Protein AF-A0A3D5FIS7-F1 (afdb_monomer)

pLDDT: mean 81.83, std 18.17, range [28.75, 98.62]

Foldseek 3Di:
DDDQDFDDWAWQDPCLVVLQVVVQVQLCVLCPPQFPDKDFFDQNLAGGFTGDFATEIEGEGQDPVCVVVSQVSQVVQAKHWDQPVPPPQKTWIDGDAQCPSPRVPSDGHTHYTYIYGYPPRLVVQLRQQLRVLCNVDVPLSVVLSVLLVVLSVVCRRPPPLSVLQSVVSSLVSLLVQLVVVVVDPPDDPSNHDVVSNVVSLQDDPQSQCPRPVNVVVVVVCVVVCVVPADQPQFEEEEEQCFLVNPLLVCLVSHYQYEYEDQHVNSLVNNQVSQVVCVVRGRNYRDYDHLLGDPAAFQQGQEYDPPRVVSVVPDPVSNVSSVVSRNRNHHDNHYD

Solvent-accessible surface area (backbone atoms only — not comparable to full-atom values): 18036 Å² total; per-residue (Å²): 135,82,82,79,69,66,56,61,73,39,76,52,61,82,60,47,59,58,56,44,53,56,49,47,52,54,50,46,70,56,41,48,86,58,40,78,44,72,43,75,22,56,53,49,56,30,89,82,32,49,24,50,88,41,43,34,36,40,35,26,24,87,41,71,87,47,48,67,61,51,47,52,35,42,37,77,25,47,36,42,77,68,51,39,82,90,39,81,54,37,35,31,43,49,51,85,54,50,45,40,68,54,76,89,79,75,59,77,46,76,56,63,49,42,31,41,20,25,72,83,19,63,52,47,50,47,41,51,31,44,39,51,54,35,67,74,30,65,67,60,35,50,51,50,38,49,53,53,48,58,39,30,72,73,30,36,74,35,69,62,45,35,52,51,50,51,40,60,57,54,52,53,54,41,42,52,50,41,55,54,58,73,70,46,94,82,65,66,83,91,57,72,55,72,64,51,45,63,48,53,75,61,69,78,61,46,64,61,54,72,21,64,71,26,37,56,52,45,54,48,48,52,55,51,48,68,70,66,52,74,72,66,71,34,38,32,35,26,33,44,25,39,35,30,62,57,40,51,57,45,10,63,70,47,30,46,21,36,33,26,21,78,48,64,72,27,46,53,50,22,50,54,58,28,66,75,33,78,92,34,46,52,70,40,78,43,84,33,43,66,64,59,58,95,63,53,75,44,67,23,46,29,37,46,57,67,42,48,66,75,66,40,84,49,70,67,54,40,54,42,24,52,51,37,50,59,43,27,30,29,95,89,40,46,115

Radius of gyration: 23.39 Å; Cα contacts (8 Å, |Δi|>4): 568; chains: 1; bounding box: 55×53×68 Å

Secondary structure (DSSP, 8-state):
-PPP-----BPPPTHHHHHHHHHHHHHHHHHGGG-SEEEEETGGGSTT--B-S-EEEEEEESSGGGHHHHHHHHHHTTEEE---TT-TT-EEEEESSTTPSP-SS---PPPEEEEEEETT-HHHHHHHHHHHHHHH-HHHHHHHHHHHHHHHHHSTT-HHHHHHHHHHHHHHHHHHHHHHHHH-TT--TTS--HHHHHHHTT---SGGGTSHHHHHHHHHHHHHHHHHSPSSS-EEEEET-TTTTTHHHHHHTT-EEEEEES-HHHHHHHHHHHHT-TTS--SEEEE-BTTB-SS-TT-EEEEE-HHHHHH--SHHHHHHHHHHHHHHEEEEEE-

Nearest PDB structures (foldseek):
  2nrk-assembly1_A-2  TM=8.742E-01  e=2.668E-14  Enterococcus faecalis V583
  8zc8-assembly1_A  TM=8.346E-01  e=2.291E-05  Streptomyces caespitosus
  3vc2-assembly2_B  TM=6.997E-01  e=3.691E-05  Streptomyces coelicolor A3(2)
  3vc1-assembly2_B  TM=7.176E-01  e=1.960E-04  Streptomyces coelicolor A3(2)
  3vc2-assembly12_L  TM=6.649E-01  e=1.739E-04  Streptomyces coelicolor A3(2)

Structure (mmCIF, N/CA/C/O backbone):
data_AF-A0A3D5FIS7-F1
#
_entry.id   AF-A0A3D5FIS7-F1
#
loop_
_atom_site.group_PDB
_atom_site.id
_atom_site.type_symbol
_atom_site.label_atom_id
_atom_site.label_alt_id
_atom_site.label_comp_id
_atom_site.label_asym_id
_atom_site.label_entity_id
_atom_site.label_seq_id
_atom_site.pdbx_PDB_ins_code
_atom_site.Cartn_x
_atom_site.Cartn_y
_atom_site.Cartn_z
_atom_site.occupancy
_atom_site.B_iso_or_equiv
_atom_site.auth_seq_id
_atom_site.auth_comp_id
_atom_site.auth_asym_id
_atom_site.auth_atom_id
_atom_site.pdbx_PDB_model_num
ATOM 1 N N . MET A 1 1 ? 5.719 27.541 -12.792 1.00 28.75 1 MET A N 1
ATOM 2 C CA . MET A 1 1 ? 4.478 26.841 -12.395 1.00 28.75 1 MET A CA 1
ATOM 3 C C . MET A 1 1 ? 4.466 25.518 -13.139 1.00 28.75 1 MET A C 1
ATOM 5 O O . MET A 1 1 ? 4.565 25.560 -14.358 1.00 28.75 1 MET A O 1
ATOM 9 N N . SER A 1 2 ? 4.449 24.374 -12.451 1.00 31.16 2 SER A N 1
ATOM 10 C CA . SER A 1 2 ? 4.359 23.074 -13.137 1.00 31.16 2 SER A CA 1
ATOM 11 C C . SER A 1 2 ? 2.910 22.819 -13.554 1.00 31.16 2 SER A C 1
ATOM 13 O O . SER A 1 2 ? 1.996 23.133 -12.791 1.00 31.16 2 SER A O 1
ATOM 15 N N . ALA A 1 3 ? 2.688 22.289 -14.757 1.00 32.72 3 ALA A N 1
ATOM 16 C CA . ALA A 1 3 ? 1.344 21.974 -15.226 1.00 32.72 3 ALA A CA 1
ATOM 17 C C . ALA A 1 3 ? 0.774 20.803 -14.411 1.00 32.72 3 ALA A C 1
ATOM 19 O O . ALA A 1 3 ? 1.328 19.701 -14.430 1.00 32.72 3 ALA A O 1
ATOM 20 N N . LYS A 1 4 ? -0.331 21.048 -13.699 1.00 40.34 4 LYS A N 1
ATOM 21 C CA . LYS A 1 4 ? -1.066 20.020 -12.953 1.00 40.34 4 LYS A CA 1
ATOM 22 C C . LYS A 1 4 ? -1.474 18.894 -13.908 1.00 40.34 4 LYS A C 1
ATOM 24 O O . LYS A 1 4 ? -2.116 19.143 -14.929 1.00 40.34 4 LYS A O 1
ATOM 29 N N . ARG A 1 5 ? -1.060 17.661 -13.606 1.00 54.91 5 ARG A N 1
ATOM 30 C CA . ARG A 1 5 ? -1.395 16.469 -14.398 1.00 54.91 5 ARG A CA 1
ATOM 31 C C . ARG A 1 5 ? -2.605 15.787 -13.779 1.00 54.91 5 ARG A C 1
ATOM 33 O O . ARG A 1 5 ? -2.470 15.140 -12.746 1.00 54.91 5 ARG A O 1
ATOM 40 N N . ARG A 1 6 ? -3.749 15.915 -14.453 1.00 64.38 6 ARG A N 1
ATOM 41 C CA . ARG A 1 6 ? -5.004 15.257 -14.084 1.00 64.38 6 ARG A CA 1
ATOM 42 C C . ARG A 1 6 ? -4.808 13.749 -13.921 1.00 64.38 6 ARG A C 1
ATOM 44 O O . ARG A 1 6 ? -4.193 13.117 -14.785 1.00 64.38 6 ARG A O 1
ATOM 51 N N . ILE A 1 7 ? -5.352 13.173 -12.854 1.00 68.12 7 ILE A N 1
ATOM 52 C CA . ILE A 1 7 ? -5.395 11.716 -12.689 1.00 68.12 7 ILE A CA 1
ATOM 53 C C . ILE A 1 7 ? -6.422 11.154 -13.678 1.00 68.12 7 ILE A C 1
ATOM 55 O O . ILE A 1 7 ? -7.578 11.563 -13.683 1.00 68.12 7 ILE A O 1
ATOM 59 N N . VAL A 1 8 ? -5.985 10.245 -14.552 1.00 76.12 8 VAL A N 1
ATOM 60 C CA . VAL A 1 8 ? -6.841 9.589 -15.551 1.00 76.12 8 VAL A CA 1
ATOM 61 C C . VAL A 1 8 ? -6.696 8.082 -15.396 1.00 76.12 8 VAL A C 1
ATOM 63 O O . VAL A 1 8 ? -5.595 7.542 -15.529 1.00 76.12 8 VAL A O 1
ATOM 66 N N . ILE A 1 9 ? -7.817 7.421 -15.116 1.00 84.00 9 ILE A N 1
ATOM 67 C CA . ILE A 1 9 ? -7.956 5.967 -15.147 1.00 84.00 9 ILE A CA 1
ATOM 68 C C . ILE A 1 9 ? -8.513 5.606 -16.522 1.00 84.00 9 ILE A C 1
ATOM 70 O O . ILE A 1 9 ? -9.620 6.012 -16.866 1.00 84.00 9 ILE A O 1
ATOM 74 N N . ALA A 1 10 ? -7.724 4.889 -17.315 1.00 88.19 10 ALA A N 1
ATOM 75 C CA . ALA A 1 10 ? -8.150 4.322 -18.583 1.00 88.19 10 ALA A CA 1
ATOM 76 C C . ALA A 1 10 ? -8.848 2.973 -18.358 1.00 88.19 10 ALA A C 1
ATOM 78 O O . ALA A 1 10 ? -8.639 2.304 -17.338 1.00 88.19 10 ALA A O 1
ATOM 79 N N . ASP A 1 11 ? -9.653 2.569 -19.337 1.00 92.94 11 ASP A N 1
ATOM 80 C CA . ASP A 1 11 ? -10.175 1.207 -19.416 1.00 92.94 11 ASP A CA 1
ATOM 81 C C . ASP A 1 11 ? -9.031 0.180 -19.564 1.00 92.94 11 ASP A C 1
ATOM 83 O O . ASP A 1 11 ? -7.912 0.551 -19.932 1.00 92.94 11 ASP A O 1
ATOM 87 N N . PRO A 1 12 ? -9.269 -1.106 -19.242 1.00 91.56 12 PRO A N 1
ATOM 88 C CA . PRO A 1 12 ? -8.230 -2.128 -19.292 1.00 91.56 12 PRO A CA 1
ATOM 89 C C . PRO A 1 12 ? -7.747 -2.355 -20.727 1.00 91.56 12 PRO A C 1
ATOM 91 O O . PRO A 1 12 ? -8.550 -2.687 -21.600 1.00 91.56 12 PRO A O 1
ATOM 94 N N . ASP A 1 13 ? -6.440 -2.240 -20.960 1.00 93.75 13 ASP A N 1
ATOM 95 C CA . ASP A 1 13 ? -5.833 -2.512 -22.264 1.00 93.75 13 ASP A CA 1
ATOM 96 C C . ASP A 1 13 ? -5.143 -3.892 -22.253 1.00 93.75 13 ASP A C 1
ATOM 98 O O . ASP A 1 13 ? -4.186 -4.092 -21.495 1.00 93.75 13 ASP A O 1
ATOM 102 N N . PRO A 1 14 ? -5.583 -4.868 -23.074 1.00 92.25 14 PRO A N 1
ATOM 103 C CA . PRO A 1 14 ? -4.917 -6.167 -23.165 1.00 92.25 14 PRO A CA 1
ATOM 104 C C . PRO A 1 14 ? -3.477 -6.072 -23.698 1.00 92.25 14 PRO A C 1
ATOM 106 O O . PRO A 1 14 ? -2.699 -7.003 -23.488 1.00 92.25 14 PRO A O 1
ATOM 109 N N . ALA A 1 15 ? -3.086 -4.967 -24.346 1.00 95.31 15 ALA A N 1
ATOM 110 C CA . ALA A 1 15 ? -1.725 -4.769 -24.832 1.00 95.31 15 ALA A CA 1
ATOM 111 C C . ALA A 1 15 ? -0.691 -4.582 -23.706 1.00 95.31 15 ALA A C 1
ATOM 113 O O . ALA A 1 15 ? 0.490 -4.820 -23.952 1.00 95.31 15 ALA A O 1
ATOM 114 N N . TRP A 1 16 ? -1.089 -4.209 -22.479 1.00 96.81 16 TRP A N 1
ATOM 115 C CA . TRP A 1 16 ? -0.142 -3.974 -21.374 1.00 96.81 16 TRP A CA 1
ATOM 116 C C . TRP A 1 16 ? 0.728 -5.191 -21.044 1.00 96.81 16 TRP A C 1
ATOM 118 O O . TRP A 1 16 ? 1.901 -5.019 -20.723 1.00 96.81 16 TRP A O 1
ATOM 128 N N . ALA A 1 17 ? 0.183 -6.407 -21.149 1.00 96.00 17 ALA A N 1
ATOM 129 C CA . ALA A 1 17 ? 0.943 -7.634 -20.910 1.00 96.00 17 ALA A CA 1
ATOM 130 C C . ALA A 1 17 ? 2.050 -7.826 -21.962 1.00 96.00 17 ALA A C 1
ATOM 132 O O . ALA A 1 17 ? 3.203 -8.057 -21.614 1.00 96.00 17 ALA A O 1
ATOM 133 N N . HIS A 1 18 ? 1.722 -7.639 -23.243 1.00 96.94 18 HIS A N 1
ATOM 134 C CA . HIS A 1 18 ? 2.690 -7.762 -24.333 1.00 96.94 18 HIS A CA 1
ATOM 135 C C . HIS A 1 18 ? 3.745 -6.641 -24.306 1.00 96.94 18 HIS A C 1
ATOM 137 O O . HIS A 1 18 ? 4.937 -6.898 -24.445 1.00 96.94 18 HIS A O 1
ATOM 143 N N . GLN A 1 19 ? 3.323 -5.402 -24.038 1.00 96.69 19 GLN A N 1
ATOM 144 C CA . GLN A 1 19 ? 4.228 -4.262 -23.862 1.00 96.69 19 GLN A CA 1
ATOM 145 C C . GLN A 1 19 ? 5.206 -4.472 -22.696 1.00 96.69 19 GLN A C 1
ATOM 147 O O . GLN A 1 19 ? 6.367 -4.068 -22.782 1.00 96.69 19 GLN A O 1
ATOM 152 N N . PHE A 1 20 ? 4.751 -5.110 -21.611 1.00 97.88 20 PHE A N 1
ATOM 153 C CA . PHE A 1 20 ? 5.628 -5.537 -20.528 1.00 97.88 20 PHE A CA 1
ATOM 154 C C . PHE A 1 20 ? 6.627 -6.606 -20.995 1.00 97.88 20 PHE A C 1
ATOM 156 O O . PHE A 1 20 ? 7.808 -6.467 -20.701 1.00 97.88 20 PHE A O 1
ATOM 163 N N . GLU A 1 21 ? 6.199 -7.637 -21.732 1.00 97.88 21 GLU A N 1
ATOM 164 C CA . GLU A 1 21 ? 7.091 -8.701 -22.227 1.00 97.88 21 GLU A CA 1
ATOM 165 C C . GLU A 1 21 ? 8.229 -8.154 -23.104 1.00 97.88 21 GLU A C 1
ATOM 167 O O . GLU A 1 21 ? 9.389 -8.531 -22.918 1.00 97.88 21 GLU A O 1
ATOM 172 N N . GLU A 1 22 ? 7.928 -7.232 -24.026 1.00 96.75 22 GLU A N 1
ATOM 173 C CA . GLU A 1 22 ? 8.944 -6.586 -24.868 1.00 96.75 22 GLU A CA 1
ATOM 174 C C . GLU A 1 22 ? 9.948 -5.772 -24.030 1.00 96.75 22 GLU A C 1
ATOM 176 O O . GLU A 1 22 ? 11.165 -5.875 -24.223 1.00 96.75 22 GLU A O 1
ATOM 181 N N . LEU A 1 23 ? 9.444 -4.995 -23.064 1.00 96.81 23 LEU A N 1
ATOM 182 C CA . LEU A 1 23 ? 10.247 -4.134 -22.193 1.00 96.81 23 LEU A CA 1
ATOM 183 C C . LEU A 1 23 ? 11.103 -4.953 -21.214 1.00 96.81 23 LEU A C 1
ATOM 185 O O . LEU A 1 23 ? 12.295 -4.684 -21.053 1.00 96.81 23 LEU A O 1
ATOM 189 N N . ALA A 1 24 ? 10.543 -6.013 -20.632 1.00 97.62 24 ALA A N 1
ATOM 190 C CA . ALA A 1 24 ? 11.266 -6.984 -19.821 1.00 97.62 24 ALA A CA 1
ATOM 191 C C . ALA A 1 24 ? 12.353 -7.705 -20.636 1.00 97.62 24 ALA A C 1
ATOM 193 O O . ALA A 1 24 ? 13.446 -7.937 -20.123 1.00 97.62 24 ALA A O 1
ATOM 194 N N . GLY A 1 25 ? 12.111 -7.996 -21.919 1.00 97.00 25 GLY A N 1
ATOM 195 C CA . GLY A 1 25 ? 13.121 -8.530 -22.837 1.00 97.00 25 GLY A CA 1
ATOM 196 C C . GLY A 1 25 ? 14.302 -7.575 -23.063 1.00 97.00 25 GLY A C 1
ATOM 197 O O . GLY A 1 25 ? 15.460 -8.007 -23.042 1.00 97.00 25 GLY A O 1
ATOM 198 N N . ALA A 1 26 ? 14.035 -6.276 -23.224 1.00 96.31 26 ALA A N 1
ATOM 199 C CA . ALA A 1 26 ? 15.073 -5.249 -23.346 1.00 96.31 26 ALA A CA 1
ATOM 200 C C . ALA A 1 26 ? 15.881 -5.087 -22.044 1.00 96.31 26 ALA A C 1
ATOM 202 O O . ALA A 1 26 ? 17.111 -5.136 -22.073 1.00 96.31 26 ALA A O 1
ATOM 203 N N . LEU A 1 27 ? 15.199 -4.987 -20.899 1.00 97.44 27 LEU A N 1
ATOM 204 C CA . LEU A 1 27 ? 15.820 -4.922 -19.572 1.00 97.44 27 LEU A CA 1
ATOM 205 C C . LEU A 1 27 ? 16.677 -6.167 -19.282 1.00 97.44 27 LEU A C 1
ATOM 207 O O . LEU A 1 27 ? 17.834 -6.036 -18.887 1.00 97.44 27 LEU A O 1
ATOM 211 N N . LYS A 1 28 ? 16.168 -7.375 -19.562 1.00 97.06 28 LYS A N 1
ATOM 212 C CA . LYS A 1 28 ? 16.908 -8.637 -19.381 1.00 97.06 28 LYS A CA 1
ATOM 213 C C . LYS A 1 28 ? 18.165 -8.704 -20.245 1.00 97.06 28 LYS A C 1
ATOM 215 O O . LYS A 1 28 ? 19.181 -9.236 -19.805 1.00 97.06 28 LYS A O 1
ATOM 220 N N . SER A 1 29 ? 18.109 -8.149 -21.455 1.00 95.75 29 SER A N 1
ATOM 221 C CA . SER A 1 29 ? 19.260 -8.085 -22.364 1.00 95.75 29 SER A CA 1
ATOM 222 C C . SER A 1 29 ? 20.363 -7.151 -21.851 1.00 95.75 29 SER A C 1
ATOM 224 O O . SER A 1 29 ? 21.535 -7.425 -22.087 1.00 95.75 29 SER A O 1
ATOM 226 N N . ALA A 1 30 ? 20.002 -6.078 -21.138 1.00 95.94 30 ALA A N 1
ATOM 227 C CA . ALA A 1 30 ? 20.950 -5.147 -20.521 1.00 95.94 30 ALA A CA 1
ATOM 228 C C . ALA A 1 30 ? 21.524 -5.662 -19.187 1.00 95.94 30 ALA A C 1
ATOM 230 O O . ALA A 1 30 ? 22.702 -5.472 -18.903 1.00 95.94 30 ALA A O 1
ATOM 231 N N . LEU A 1 31 ? 20.691 -6.316 -18.371 1.00 97.75 31 LEU A N 1
ATOM 232 C CA . LEU A 1 31 ? 21.033 -6.768 -17.015 1.00 97.75 31 LEU A CA 1
ATOM 233 C C . LEU A 1 31 ? 21.729 -8.136 -16.983 1.00 97.75 31 LEU A C 1
ATOM 235 O O . LEU A 1 31 ? 22.533 -8.406 -16.090 1.00 97.75 31 LEU A O 1
ATOM 239 N N . GLY A 1 32 ? 21.420 -9.019 -17.937 1.00 96.62 32 GLY A N 1
ATOM 240 C CA . GLY A 1 32 ? 21.955 -10.378 -17.974 1.00 96.62 32 GLY A CA 1
ATOM 241 C C . GLY A 1 32 ? 21.704 -11.129 -16.653 1.00 96.62 32 GLY A C 1
ATOM 242 O O . GLY A 1 32 ? 20.551 -11.225 -16.235 1.00 96.62 32 GLY A O 1
ATOM 243 N N . PRO A 1 33 ? 22.745 -11.665 -15.984 1.00 96.62 33 PRO A N 1
ATOM 244 C CA . PRO A 1 33 ? 22.599 -12.411 -14.732 1.00 96.62 33 PRO A CA 1
ATOM 245 C C . PRO A 1 33 ? 22.329 -11.535 -13.496 1.00 96.62 33 PRO A C 1
ATOM 247 O O . PRO A 1 33 ? 22.070 -12.088 -12.434 1.00 96.62 33 PRO A O 1
ATOM 250 N N . LEU A 1 34 ? 22.391 -10.199 -13.601 1.00 97.56 34 LEU A N 1
ATOM 251 C CA . LEU A 1 34 ? 22.085 -9.288 -12.485 1.00 97.56 34 LEU A CA 1
ATOM 252 C C . LEU A 1 34 ? 20.579 -9.206 -12.177 1.00 97.56 34 LEU A C 1
ATOM 254 O O . LEU A 1 34 ? 20.199 -8.736 -11.109 1.00 97.56 34 LEU A O 1
ATOM 258 N N . ALA A 1 35 ? 19.728 -9.645 -13.110 1.00 97.88 35 ALA A N 1
ATOM 259 C CA . ALA A 1 35 ? 18.289 -9.763 -12.913 1.00 97.88 35 ALA A CA 1
ATOM 260 C C . ALA A 1 35 ? 17.910 -11.237 -12.732 1.00 97.88 35 ALA A C 1
ATOM 262 O O . ALA A 1 35 ? 17.868 -11.996 -13.705 1.00 97.88 35 ALA A O 1
ATOM 263 N N . LEU A 1 36 ? 17.591 -11.630 -11.498 1.00 97.75 36 LEU A N 1
ATOM 264 C CA . LEU A 1 36 ? 17.014 -12.943 -11.198 1.00 97.75 36 LEU A CA 1
ATOM 265 C C . LEU A 1 36 ? 15.621 -13.076 -11.830 1.00 97.75 36 LEU A C 1
ATOM 267 O O . LEU A 1 36 ? 15.296 -14.093 -12.444 1.00 97.75 36 LEU A O 1
ATOM 271 N N . ALA A 1 37 ? 14.828 -12.008 -11.733 1.00 97.88 37 ALA A N 1
ATOM 272 C CA . ALA A 1 37 ? 13.526 -11.867 -12.366 1.00 97.88 37 ALA A CA 1
ATOM 273 C C . ALA A 1 37 ? 13.272 -10.408 -12.778 1.00 97.88 37 ALA A C 1
ATOM 275 O O . ALA A 1 37 ? 13.941 -9.481 -12.318 1.00 97.88 37 ALA A O 1
ATOM 276 N N . ILE A 1 38 ? 12.292 -10.218 -13.659 1.00 98.44 38 ILE A N 1
ATOM 277 C CA . ILE A 1 38 ? 11.698 -8.917 -13.974 1.00 98.44 38 ILE A CA 1
ATOM 278 C C . ILE A 1 38 ? 10.193 -9.134 -13.895 1.00 98.44 38 ILE A C 1
ATOM 280 O O . ILE A 1 38 ? 9.655 -9.976 -14.612 1.00 98.44 38 ILE A O 1
ATOM 284 N N . GLU A 1 39 ? 9.532 -8.412 -13.001 1.00 98.38 39 GLU A N 1
ATOM 285 C CA . GLU A 1 39 ? 8.156 -8.672 -12.593 1.00 98.38 39 GLU A CA 1
ATOM 286 C C . GLU A 1 39 ? 7.235 -7.535 -13.039 1.00 98.38 39 GLU A C 1
ATOM 288 O O . GLU A 1 39 ? 7.488 -6.359 -12.768 1.00 98.38 39 GLU A O 1
ATOM 293 N N . HIS A 1 40 ? 6.126 -7.884 -13.700 1.00 98.31 40 HIS A N 1
ATOM 294 C CA . HIS A 1 40 ? 5.055 -6.925 -13.977 1.00 98.31 40 HIS A CA 1
ATOM 295 C C . HIS A 1 40 ? 4.229 -6.756 -12.712 1.00 98.31 40 HIS A C 1
ATOM 297 O O . HIS A 1 40 ? 3.573 -7.707 -12.275 1.00 98.31 40 HIS A O 1
ATOM 303 N N . VAL A 1 41 ? 4.245 -5.564 -12.132 1.00 96.94 41 VAL A N 1
ATOM 304 C CA . VAL A 1 41 ? 3.542 -5.249 -10.887 1.00 96.94 41 VAL A CA 1
ATOM 305 C C . VAL A 1 41 ? 2.534 -4.115 -11.109 1.00 96.94 41 VAL A C 1
ATOM 307 O O . VAL A 1 41 ? 2.189 -3.769 -12.242 1.00 96.94 41 VAL A O 1
ATOM 310 N N . GLY A 1 42 ? 1.956 -3.585 -10.029 1.00 92.06 42 GLY A N 1
ATOM 311 C CA . GLY A 1 42 ? 0.961 -2.515 -10.115 1.00 92.06 42 GLY A CA 1
ATOM 312 C C . GLY A 1 42 ? -0.342 -2.922 -10.816 1.00 92.06 42 GLY A C 1
ATOM 313 O O . GLY A 1 42 ? -0.646 -4.100 -11.001 1.00 92.06 42 GLY A O 1
ATOM 314 N N . SER A 1 43 ? -1.169 -1.935 -11.181 1.00 93.38 43 SER A N 1
ATOM 315 C CA . SER A 1 43 ? -2.526 -2.214 -11.699 1.00 93.38 43 SER A CA 1
ATOM 316 C C . SER A 1 43 ? -2.547 -2.776 -13.120 1.00 93.38 43 SER A C 1
ATOM 318 O O . SER A 1 43 ? -3.434 -3.562 -13.433 1.00 93.38 43 SER A O 1
ATOM 320 N N . THR A 1 44 ? -1.598 -2.391 -13.976 1.00 96.62 44 THR A N 1
ATOM 321 C CA . THR A 1 44 ? -1.557 -2.839 -15.380 1.00 96.62 44 THR A CA 1
ATOM 322 C C . THR A 1 44 ? -1.178 -4.316 -15.520 1.00 96.62 44 THR A C 1
ATOM 324 O O . THR A 1 44 ? -1.428 -4.911 -16.563 1.00 96.62 44 THR A O 1
ATOM 327 N N . SER A 1 45 ? -0.645 -4.929 -14.456 1.00 96.88 45 SER A N 1
ATOM 328 C CA . SER A 1 45 ? -0.364 -6.367 -14.379 1.00 96.88 45 SER A CA 1
ATOM 329 C C . SER A 1 45 ? -1.595 -7.243 -14.101 1.00 96.88 45 SER A C 1
ATOM 331 O O . SER A 1 45 ? -1.494 -8.472 -14.153 1.00 96.88 45 SER A O 1
ATOM 333 N N . VAL A 1 46 ? -2.760 -6.660 -13.797 1.00 96.94 46 VAL A N 1
ATOM 334 C CA . VAL A 1 46 ? -3.995 -7.402 -13.490 1.00 96.94 46 VAL A CA 1
ATOM 335 C C . VAL A 1 46 ? -4.933 -7.357 -14.706 1.00 96.94 46 VAL A C 1
ATOM 337 O O . VAL A 1 46 ? -5.434 -6.281 -15.041 1.00 96.94 46 VAL A O 1
ATOM 340 N N . PRO A 1 47 ? -5.205 -8.495 -15.378 1.00 94.31 47 PRO A N 1
ATOM 341 C CA . PRO A 1 47 ? -6.090 -8.526 -16.540 1.00 94.31 47 PRO A CA 1
ATOM 342 C C . PRO A 1 47 ? -7.482 -7.966 -16.225 1.00 94.31 47 PRO A C 1
ATOM 344 O O . PRO A 1 47 ? -8.083 -8.310 -15.211 1.00 94.31 47 PRO A O 1
ATOM 347 N N . GLY A 1 48 ? -8.002 -7.103 -17.100 1.00 92.81 48 GLY A N 1
ATOM 348 C CA . GLY A 1 48 ? -9.338 -6.516 -16.944 1.00 92.81 48 GLY A CA 1
ATOM 349 C C . GLY A 1 48 ? -9.463 -5.419 -15.875 1.00 92.81 48 GLY A C 1
ATOM 350 O O . GLY A 1 48 ? -10.571 -4.934 -15.655 1.00 92.81 48 GLY A O 1
ATOM 351 N N . LEU A 1 49 ? -8.371 -4.987 -15.232 1.00 93.44 49 LEU A N 1
ATOM 352 C CA . LEU A 1 49 ? -8.392 -3.934 -14.212 1.00 93.44 49 LEU A CA 1
ATOM 353 C C . LEU A 1 49 ? -8.158 -2.531 -14.824 1.00 93.44 49 LEU A C 1
ATOM 355 O O . LEU A 1 49 ? -7.066 -2.275 -15.329 1.00 93.44 49 LEU A O 1
ATOM 359 N N . PRO A 1 50 ? -9.108 -1.578 -14.723 1.00 91.69 50 PRO A N 1
ATOM 360 C CA . PRO A 1 50 ? -8.902 -0.195 -15.162 1.00 91.69 50 PRO A CA 1
ATOM 361 C C . PRO A 1 50 ? -7.736 0.462 -14.416 1.00 91.69 50 PRO A C 1
ATOM 363 O O . PRO A 1 50 ? -7.604 0.321 -13.192 1.00 91.69 50 PRO A O 1
ATOM 366 N N . ALA A 1 51 ? -6.877 1.188 -15.126 1.00 89.69 51 ALA A N 1
ATOM 367 C CA . ALA A 1 51 ? -5.633 1.711 -14.571 1.00 89.69 51 ALA A CA 1
ATOM 368 C C . ALA A 1 51 ? -5.198 3.014 -15.245 1.00 89.69 51 ALA A C 1
ATOM 370 O O . ALA A 1 51 ? -5.589 3.329 -16.364 1.00 89.69 51 ALA A O 1
ATOM 371 N N . LYS A 1 52 ? -4.315 3.764 -14.581 1.00 86.69 52 LYS A N 1
ATOM 372 C CA . LYS A 1 52 ? -3.481 4.739 -15.287 1.00 86.69 52 LYS A CA 1
ATOM 373 C C . LYS A 1 52 ? -2.605 3.953 -16.284 1.00 86.69 52 LYS A C 1
ATOM 375 O O . LYS A 1 52 ? -2.018 2.963 -15.850 1.00 86.69 52 LYS A O 1
ATOM 380 N N . PRO A 1 53 ? -2.478 4.362 -17.561 1.00 91.19 53 PRO A N 1
ATOM 381 C CA . PRO A 1 53 ? -1.682 3.650 -18.566 1.00 91.19 53 PRO A CA 1
ATOM 382 C C . PRO A 1 53 ? -0.179 3.894 -18.346 1.00 91.19 53 PRO A C 1
ATOM 384 O O . PRO A 1 53 ? 0.474 4.638 -19.076 1.00 91.19 53 PRO A O 1
ATOM 387 N N . VAL A 1 54 ? 0.339 3.318 -17.262 1.00 92.31 54 VAL A N 1
ATOM 388 C CA . VAL A 1 54 ? 1.745 3.297 -16.861 1.00 92.31 54 VAL A CA 1
ATOM 389 C C . VAL A 1 54 ? 2.044 1.882 -16.369 1.00 92.31 54 VAL A C 1
ATOM 391 O O . VAL A 1 54 ? 1.300 1.357 -15.539 1.00 92.31 54 VAL A O 1
ATOM 394 N N . LEU A 1 55 ? 3.092 1.245 -16.892 1.00 96.06 55 LEU A N 1
ATOM 395 C CA . LEU A 1 55 ? 3.548 -0.049 -16.376 1.00 96.06 55 LEU A CA 1
ATOM 396 C C . LEU A 1 55 ? 4.353 0.161 -15.089 1.00 96.06 55 LEU A C 1
ATOM 398 O O . LEU A 1 55 ? 5.152 1.088 -15.019 1.00 96.06 55 LEU A O 1
ATOM 402 N N . ASP A 1 56 ? 4.168 -0.690 -14.087 1.00 97.12 56 ASP A N 1
ATOM 403 C CA . ASP A 1 56 ? 5.025 -0.725 -12.900 1.00 97.12 56 ASP A CA 1
ATOM 404 C C . ASP A 1 56 ? 5.883 -1.999 -12.987 1.00 97.12 56 ASP A C 1
ATOM 406 O O . ASP A 1 56 ? 5.347 -3.084 -13.241 1.00 97.12 56 ASP A O 1
ATOM 410 N N . ILE A 1 57 ? 7.207 -1.866 -12.862 1.00 98.50 57 ILE A N 1
ATOM 411 C CA . ILE A 1 57 ? 8.171 -2.946 -13.125 1.00 98.50 57 ILE A CA 1
ATOM 412 C C . ILE A 1 57 ? 9.183 -3.033 -11.987 1.00 98.50 57 ILE A C 1
ATOM 414 O O . ILE A 1 57 ? 9.890 -2.058 -11.727 1.00 98.50 57 ILE A O 1
ATOM 418 N N . ASP A 1 58 ? 9.308 -4.221 -11.398 1.00 98.50 58 ASP A N 1
ATOM 419 C CA . ASP A 1 58 ? 10.367 -4.538 -10.439 1.00 98.50 58 ASP A CA 1
ATOM 420 C C . ASP A 1 58 ? 11.430 -5.422 -11.109 1.00 98.50 58 ASP A C 1
ATOM 422 O O . ASP A 1 58 ? 11.131 -6.492 -11.641 1.00 98.50 58 ASP A O 1
ATOM 426 N N . VAL A 1 59 ? 12.688 -4.989 -11.069 1.00 98.62 59 VAL A N 1
ATOM 427 C CA . VAL A 1 59 ? 13.866 -5.821 -11.340 1.00 98.62 59 VAL A CA 1
ATOM 428 C C . VAL A 1 59 ? 14.287 -6.470 -10.028 1.00 98.62 59 VAL A C 1
ATOM 430 O O . VAL A 1 59 ? 14.559 -5.766 -9.057 1.00 98.62 59 VAL A O 1
ATOM 433 N N . VAL A 1 60 ? 14.376 -7.798 -10.007 1.00 98.44 60 VAL A N 1
ATOM 434 C CA . VAL A 1 60 ? 14.773 -8.555 -8.815 1.00 98.44 60 VAL A CA 1
ATOM 435 C C . VAL A 1 60 ? 16.272 -8.850 -8.858 1.00 98.44 60 VAL A C 1
ATOM 437 O O . VAL A 1 60 ? 16.722 -9.587 -9.739 1.00 98.44 60 VAL A O 1
ATOM 440 N N . SER A 1 61 ? 17.035 -8.291 -7.917 1.00 97.69 61 SER A N 1
ATOM 441 C CA . SER A 1 61 ? 18.451 -8.616 -7.685 1.00 97.69 61 SER A CA 1
ATOM 442 C C . SER A 1 61 ? 18.616 -9.685 -6.596 1.00 97.69 61 SER A C 1
ATOM 444 O O . SER A 1 61 ? 17.701 -9.943 -5.814 1.00 97.69 61 SER A O 1
ATOM 446 N N . ASP A 1 62 ? 19.792 -10.310 -6.527 1.00 96.25 62 ASP A N 1
ATOM 447 C CA . ASP A 1 62 ? 20.098 -11.334 -5.513 1.00 96.25 62 ASP A CA 1
ATOM 448 C C . ASP A 1 62 ? 20.228 -10.733 -4.104 1.00 96.25 62 ASP A C 1
ATOM 450 O O . ASP A 1 62 ? 19.776 -11.318 -3.123 1.00 96.25 62 ASP A O 1
ATOM 454 N N . SER A 1 63 ? 20.792 -9.529 -4.004 1.00 95.62 63 SER A N 1
ATOM 455 C CA . SER A 1 63 ? 20.909 -8.782 -2.751 1.00 95.62 63 SER A CA 1
ATOM 456 C C . SER A 1 63 ? 20.917 -7.266 -3.002 1.00 95.62 63 SER A C 1
ATOM 458 O O . SER A 1 63 ? 21.079 -6.834 -4.155 1.00 95.62 63 SER A O 1
ATOM 460 N N . PRO A 1 64 ? 20.782 -6.431 -1.950 1.00 93.19 64 PRO A N 1
ATOM 461 C CA . PRO A 1 64 ? 20.933 -4.978 -2.063 1.00 93.19 64 PRO A CA 1
ATOM 462 C C . PRO A 1 64 ? 22.336 -4.548 -2.522 1.00 93.19 64 PRO A C 1
ATOM 464 O O . PRO A 1 64 ? 22.474 -3.553 -3.232 1.00 93.19 64 PRO A O 1
ATOM 467 N N . ASP A 1 65 ? 23.376 -5.325 -2.194 1.00 96.62 65 ASP A N 1
ATOM 468 C CA . ASP A 1 65 ? 24.774 -5.027 -2.546 1.00 96.62 65 ASP A CA 1
ATOM 469 C C . ASP A 1 65 ? 25.031 -5.034 -4.064 1.00 96.62 65 ASP A C 1
ATOM 471 O O . ASP A 1 65 ? 26.020 -4.470 -4.534 1.00 96.62 65 ASP A O 1
ATOM 475 N N . GLN A 1 66 ? 24.141 -5.646 -4.856 1.00 96.75 66 GLN A N 1
ATOM 476 C CA . GLN A 1 66 ? 24.216 -5.630 -6.319 1.00 96.75 66 GLN A CA 1
ATOM 477 C C . GLN A 1 66 ? 23.733 -4.314 -6.947 1.00 96.75 66 GLN A C 1
ATOM 479 O O . GLN A 1 66 ? 23.982 -4.093 -8.136 1.00 96.75 66 GLN A O 1
ATOM 484 N N . LEU A 1 67 ? 23.084 -3.422 -6.184 1.00 97.56 67 LEU A N 1
ATOM 485 C CA . LEU A 1 67 ? 22.523 -2.166 -6.691 1.00 97.56 67 LEU A CA 1
ATOM 486 C C . LEU A 1 67 ? 23.507 -1.334 -7.540 1.00 97.56 67 LEU A C 1
ATOM 488 O O . LEU A 1 67 ? 23.081 -0.871 -8.597 1.00 97.56 67 LEU A O 1
ATOM 492 N N . PRO A 1 68 ? 24.801 -1.160 -7.185 1.00 98.25 68 PRO A N 1
ATOM 493 C CA . PRO A 1 68 ? 25.734 -0.398 -8.016 1.00 98.25 68 PRO A CA 1
ATOM 494 C C . PRO A 1 68 ? 25.945 -1.013 -9.408 1.00 98.25 68 PRO A C 1
ATOM 496 O O . PRO A 1 68 ? 25.959 -0.286 -10.398 1.00 98.25 68 PRO A O 1
ATOM 499 N N . ALA A 1 69 ? 26.045 -2.344 -9.500 1.00 98.31 69 ALA A N 1
ATOM 500 C CA . ALA A 1 69 ? 26.222 -3.053 -10.769 1.00 98.31 69 ALA A CA 1
ATOM 501 C C . ALA A 1 69 ? 24.937 -3.039 -11.614 1.00 98.31 69 ALA A C 1
ATOM 503 O O . ALA A 1 69 ? 24.986 -2.827 -12.826 1.00 98.31 69 ALA A O 1
ATOM 504 N N . VAL A 1 70 ? 23.774 -3.202 -10.972 1.00 98.38 70 VAL A N 1
ATOM 505 C CA . VAL A 1 70 ? 22.461 -3.052 -11.620 1.00 98.38 70 VAL A CA 1
ATOM 506 C C . VAL A 1 70 ? 22.285 -1.625 -12.150 1.00 98.38 70 VAL A C 1
ATOM 508 O O . VAL A 1 70 ? 21.857 -1.439 -13.288 1.00 98.38 70 VAL A O 1
ATOM 511 N N . ALA A 1 71 ? 22.663 -0.611 -11.368 1.00 98.25 71 ALA A N 1
ATOM 512 C CA . ALA A 1 71 ? 22.571 0.791 -11.759 1.00 98.25 71 ALA A CA 1
ATOM 513 C C . ALA A 1 71 ? 23.519 1.151 -12.913 1.00 98.25 71 ALA A C 1
ATOM 515 O O . ALA A 1 71 ? 23.117 1.899 -13.805 1.00 98.25 71 ALA A O 1
ATOM 516 N N . GLU A 1 72 ? 24.737 0.600 -12.942 1.00 98.31 72 GLU A N 1
ATOM 517 C CA . GLU A 1 72 ? 25.658 0.744 -14.076 1.00 98.31 72 GLU A CA 1
ATOM 518 C C . GLU A 1 72 ? 25.061 0.128 -15.353 1.00 98.31 72 GLU A C 1
ATOM 520 O O . GLU A 1 72 ? 24.970 0.806 -16.379 1.00 98.31 72 GLU A O 1
ATOM 525 N N . ALA A 1 73 ? 24.564 -1.112 -15.276 1.00 98.25 73 ALA A N 1
ATOM 526 C CA . ALA A 1 73 ? 23.939 -1.809 -16.400 1.00 98.25 73 ALA A CA 1
ATOM 527 C C . ALA A 1 73 ? 22.698 -1.066 -16.937 1.00 98.25 73 ALA A C 1
ATOM 529 O O . ALA A 1 73 ? 22.599 -0.818 -18.142 1.00 98.25 73 ALA A O 1
ATOM 530 N N . LEU A 1 74 ? 21.790 -0.628 -16.057 1.00 98.19 74 LEU A N 1
ATOM 531 C CA . LEU A 1 74 ? 20.633 0.207 -16.417 1.00 98.19 74 LEU A CA 1
ATOM 532 C C . LEU A 1 74 ? 21.053 1.575 -16.987 1.00 98.19 74 LEU A C 1
ATOM 534 O O . LEU A 1 74 ? 20.393 2.102 -17.889 1.00 98.19 74 LEU A O 1
ATOM 538 N N . GLY A 1 75 ? 22.179 2.119 -16.522 1.00 97.69 75 GLY A N 1
ATOM 539 C CA . GLY A 1 75 ? 22.806 3.323 -17.062 1.00 97.69 75 GLY A CA 1
ATOM 540 C C . GLY A 1 75 ? 23.188 3.192 -18.536 1.00 97.69 75 GLY A C 1
ATOM 541 O O . GLY A 1 75 ? 22.957 4.125 -19.307 1.00 97.69 75 GLY A O 1
ATOM 542 N N . THR A 1 76 ? 23.679 2.022 -18.968 1.00 96.81 76 THR A N 1
ATOM 543 C CA . THR A 1 76 ? 24.059 1.786 -20.378 1.00 96.81 76 THR A CA 1
ATOM 544 C C . THR A 1 76 ? 22.889 1.913 -21.360 1.00 96.81 76 THR A C 1
ATOM 546 O O . THR A 1 76 ? 23.096 2.300 -22.509 1.00 96.81 76 THR A O 1
ATOM 549 N N . VAL A 1 77 ? 21.657 1.652 -20.904 1.00 96.31 77 VAL A N 1
ATOM 550 C CA . VAL A 1 77 ? 20.426 1.794 -21.702 1.00 96.31 77 VAL A CA 1
ATOM 551 C C . VAL A 1 77 ? 19.653 3.090 -21.417 1.00 96.31 77 VAL A C 1
ATOM 553 O O . VAL A 1 77 ? 18.597 3.315 -22.009 1.00 96.31 77 VAL A O 1
ATOM 556 N N . GLY A 1 78 ? 20.195 3.988 -20.587 1.00 96.69 78 GLY A N 1
ATOM 557 C CA . GLY A 1 78 ? 19.699 5.358 -20.413 1.00 96.69 78 GLY A CA 1
ATOM 558 C C . GLY A 1 78 ? 18.829 5.617 -19.179 1.00 96.69 78 GLY A C 1
ATOM 559 O O . GLY A 1 78 ? 18.218 6.685 -19.098 1.00 96.69 78 GLY A O 1
ATOM 560 N N . TYR A 1 79 ? 18.766 4.690 -18.220 1.00 98.19 79 TYR A N 1
ATOM 561 C CA . TYR A 1 79 ? 18.169 4.972 -16.912 1.00 98.19 79 TYR A CA 1
ATOM 562 C C . TYR A 1 79 ? 19.154 5.675 -15.972 1.00 98.19 79 TYR A C 1
ATOM 564 O O . TYR A 1 79 ? 20.371 5.592 -16.120 1.00 98.19 79 TYR A O 1
ATOM 572 N N . ARG A 1 80 ? 18.616 6.338 -14.950 1.00 97.69 80 ARG A N 1
ATOM 573 C CA . ARG A 1 80 ? 19.362 6.880 -13.812 1.00 97.69 80 ARG A CA 1
ATOM 574 C C . ARG A 1 80 ? 18.690 6.470 -12.513 1.00 97.69 80 ARG A C 1
ATOM 576 O O . ARG A 1 80 ? 17.473 6.606 -12.389 1.00 97.69 80 ARG A O 1
ATOM 583 N N . HIS A 1 81 ? 19.491 6.023 -11.553 1.00 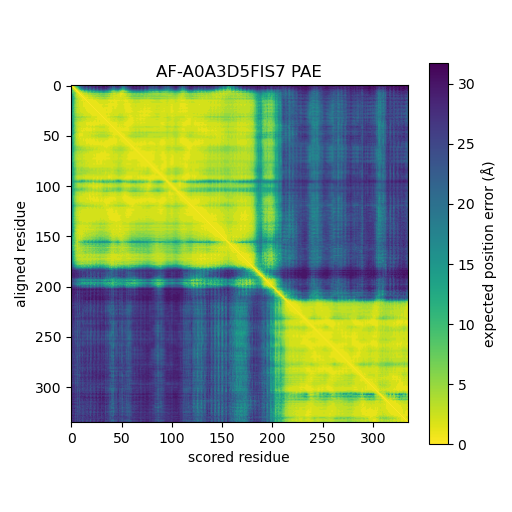97.69 81 HIS A N 1
ATOM 584 C CA . HIS A 1 81 ? 19.064 5.805 -10.173 1.00 97.69 81 HIS A CA 1
ATOM 585 C C . HIS A 1 81 ? 18.702 7.144 -9.514 1.00 97.69 81 HIS A C 1
ATOM 587 O O . HIS A 1 81 ? 19.394 8.143 -9.724 1.00 97.69 81 HIS A O 1
ATOM 593 N N . ILE A 1 82 ? 17.609 7.171 -8.750 1.00 94.81 82 ILE A N 1
ATOM 594 C CA . ILE A 1 82 ? 17.118 8.362 -8.032 1.00 94.81 82 ILE A CA 1
ATOM 595 C C . ILE A 1 82 ? 16.838 8.089 -6.542 1.00 94.81 82 ILE A C 1
ATOM 597 O O . ILE A 1 82 ? 16.125 8.860 -5.900 1.00 94.81 82 ILE A O 1
ATOM 601 N N . GLY A 1 83 ? 17.427 7.021 -5.993 1.00 91.12 83 GLY A N 1
ATOM 602 C CA . GLY A 1 83 ? 17.215 6.566 -4.616 1.00 91.12 83 GLY A CA 1
ATOM 603 C C . GLY A 1 83 ? 15.890 5.827 -4.411 1.00 91.12 83 GLY A C 1
ATOM 604 O O . GLY A 1 83 ? 15.132 5.588 -5.350 1.00 91.12 83 GLY A O 1
ATOM 605 N N . ASP A 1 84 ? 15.595 5.500 -3.157 1.00 85.81 84 ASP A N 1
ATOM 606 C CA . ASP A 1 84 ? 14.413 4.742 -2.721 1.00 85.81 84 ASP A CA 1
ATOM 607 C C . ASP A 1 84 ? 13.091 5.549 -2.743 1.00 85.81 84 ASP A C 1
ATOM 609 O O . ASP A 1 84 ? 11.987 5.002 -2.638 1.00 85.81 84 ASP A O 1
ATOM 613 N N . LEU A 1 85 ? 13.201 6.876 -2.887 1.00 78.06 85 LEU A N 1
ATOM 614 C CA . LEU A 1 85 ? 12.115 7.855 -2.761 1.00 78.06 85 LEU A CA 1
ATOM 615 C C . LEU A 1 85 ? 11.333 7.727 -1.436 1.00 78.06 85 LEU A C 1
ATOM 617 O O . LEU A 1 85 ? 10.128 7.981 -1.395 1.00 78.06 85 LEU A O 1
ATOM 621 N N . GLY A 1 86 ? 12.021 7.343 -0.355 1.00 71.94 86 GLY A N 1
ATOM 622 C CA . GLY A 1 86 ? 11.451 7.149 0.979 1.00 71.94 86 GLY A CA 1
ATOM 623 C C . GLY A 1 86 ? 10.772 5.794 1.204 1.00 71.94 86 GLY A C 1
ATOM 624 O O . GLY A 1 86 ? 10.030 5.654 2.176 1.00 71.94 86 GLY A O 1
ATOM 625 N N . ILE A 1 87 ? 10.983 4.805 0.326 1.00 77.88 87 ILE A N 1
ATOM 626 C CA . ILE A 1 87 ? 10.477 3.433 0.492 1.00 77.88 87 ILE A CA 1
ATOM 627 C C . ILE A 1 87 ? 11.657 2.457 0.472 1.00 77.88 87 ILE A C 1
ATOM 629 O O . ILE A 1 87 ? 12.074 1.963 -0.576 1.00 77.88 87 ILE A O 1
ATOM 633 N N . ALA A 1 88 ? 12.182 2.192 1.670 1.00 82.12 88 ALA A N 1
ATOM 634 C CA . ALA A 1 88 ? 13.337 1.332 1.895 1.00 82.12 88 ALA A CA 1
ATOM 635 C C . ALA A 1 88 ? 13.185 -0.045 1.220 1.00 82.12 88 ALA A C 1
ATOM 637 O O . ALA A 1 88 ? 12.138 -0.688 1.315 1.00 82.12 88 ALA A O 1
ATOM 638 N N . GLY A 1 89 ? 14.251 -0.502 0.557 1.00 85.75 89 GLY A N 1
ATOM 639 C CA . GLY A 1 89 ? 14.277 -1.784 -0.154 1.00 85.75 89 GLY A CA 1
ATOM 640 C C . GLY A 1 89 ? 13.658 -1.767 -1.559 1.00 85.75 89 GLY A C 1
ATOM 641 O O . GLY A 1 89 ? 13.537 -2.837 -2.159 1.00 85.75 89 GLY A O 1
ATOM 642 N N . ARG A 1 90 ? 13.279 -0.593 -2.091 1.00 93.25 90 ARG A N 1
ATOM 643 C CA . ARG A 1 90 ? 12.771 -0.418 -3.462 1.00 93.25 90 ARG A CA 1
ATOM 644 C C . ARG A 1 90 ? 13.384 0.812 -4.139 1.00 93.25 90 ARG A C 1
ATOM 646 O O . ARG A 1 90 ? 12.843 1.918 -4.091 1.00 93.25 90 ARG A O 1
ATOM 653 N N . GLU A 1 91 ? 14.488 0.588 -4.833 1.00 97.50 91 GLU A N 1
ATOM 654 C CA . GLU A 1 91 ? 15.308 1.621 -5.464 1.00 97.50 91 GLU A CA 1
ATOM 655 C C . GLU A 1 91 ? 14.712 2.073 -6.799 1.00 97.50 91 GLU A C 1
ATOM 657 O O . GLU A 1 91 ? 14.528 1.268 -7.708 1.00 97.50 91 GLU A O 1
ATOM 662 N N . ALA A 1 92 ? 14.396 3.359 -6.943 1.00 95.44 92 ALA A N 1
ATOM 663 C CA . ALA A 1 92 ? 13.708 3.886 -8.116 1.00 95.44 92 ALA A CA 1
ATOM 664 C C . ALA A 1 92 ? 14.671 4.354 -9.217 1.00 95.44 92 ALA A C 1
ATOM 666 O O . ALA A 1 92 ? 15.732 4.936 -8.965 1.00 95.44 92 ALA A O 1
ATOM 667 N N . PHE A 1 93 ? 14.251 4.148 -10.466 1.00 97.62 93 PHE A N 1
ATOM 668 C CA . PHE A 1 93 ? 14.979 4.536 -11.670 1.00 97.62 93 PHE A CA 1
ATOM 669 C C . PHE A 1 93 ? 14.104 5.387 -12.596 1.00 97.62 93 PHE A C 1
ATOM 671 O O . PHE A 1 93 ? 12.895 5.190 -12.710 1.00 97.62 93 PHE A O 1
ATOM 678 N N . THR A 1 94 ? 14.726 6.347 -13.284 1.00 93.44 94 THR A N 1
ATOM 679 C CA . THR A 1 94 ? 14.059 7.239 -14.245 1.00 93.44 94 THR A CA 1
ATOM 680 C C . THR A 1 94 ? 14.794 7.274 -15.581 1.00 93.44 94 THR A C 1
ATOM 682 O O . THR A 1 94 ? 16.018 7.163 -15.616 1.00 93.44 94 THR A O 1
ATOM 685 N N . GLY A 1 95 ? 14.055 7.431 -16.678 1.00 89.19 95 GLY A N 1
ATOM 686 C CA . GLY A 1 95 ? 14.581 7.503 -18.043 1.00 89.19 95 GLY A CA 1
ATOM 687 C C . GLY A 1 95 ? 14.070 8.739 -18.783 1.00 89.19 95 GLY A C 1
ATOM 688 O O . GLY A 1 95 ? 12.934 9.173 -18.578 1.00 89.19 95 GLY A O 1
ATOM 689 N N . ASP A 1 96 ? 14.892 9.306 -19.668 1.00 82.12 96 ASP A N 1
ATOM 690 C CA . ASP A 1 96 ? 14.532 10.502 -20.441 1.00 82.12 96 ASP A CA 1
ATOM 691 C C . ASP A 1 96 ? 13.628 10.171 -21.641 1.00 82.12 96 ASP A C 1
ATOM 693 O O . ASP A 1 96 ? 14.034 10.156 -22.804 1.00 82.12 96 ASP A O 1
ATOM 697 N N . GLY A 1 97 ? 12.348 9.957 -21.339 1.00 82.62 97 GLY A N 1
ATOM 698 C CA . GLY A 1 97 ? 11.277 9.824 -22.324 1.00 82.62 97 GLY A CA 1
ATOM 699 C C . GLY A 1 97 ? 11.119 8.422 -22.915 1.00 82.62 97 GLY A C 1
ATOM 700 O O . GLY A 1 97 ? 11.737 7.451 -22.491 1.00 82.62 97 GLY A O 1
ATOM 701 N N . VAL A 1 98 ? 10.254 8.321 -23.927 1.00 90.50 98 VAL A N 1
ATOM 702 C CA . VAL A 1 98 ? 9.723 7.052 -24.473 1.00 90.50 98 VAL A CA 1
ATOM 703 C C . VAL A 1 98 ? 10.738 6.173 -25.221 1.00 90.50 98 VAL A C 1
ATOM 705 O O . VAL A 1 98 ? 10.346 5.191 -25.832 1.00 90.50 98 VAL A O 1
ATOM 708 N N . LYS A 1 99 ? 12.031 6.514 -25.225 1.00 92.44 99 LYS A N 1
ATOM 709 C CA . LYS A 1 99 ? 13.099 5.731 -25.879 1.00 92.44 99 LYS A CA 1
ATOM 710 C C . LYS A 1 99 ? 14.032 5.022 -24.897 1.00 92.44 99 LYS A C 1
ATOM 712 O O . LYS A 1 99 ? 14.986 4.388 -25.331 1.00 92.44 99 LYS A O 1
ATOM 717 N N . VAL A 1 100 ? 13.777 5.139 -23.594 1.00 92.94 100 VAL A N 1
ATOM 718 C CA . VAL A 1 100 ? 14.483 4.382 -22.553 1.00 92.94 100 VAL A CA 1
ATOM 719 C C . VAL A 1 100 ? 13.645 3.140 -22.211 1.00 92.94 100 VAL A C 1
ATOM 721 O O . VAL A 1 100 ? 12.443 3.310 -22.002 1.00 92.94 100 VAL A O 1
ATOM 724 N N . PRO A 1 101 ? 14.219 1.920 -22.177 1.00 96.00 101 PRO A N 1
ATOM 725 C CA . PRO A 1 101 ? 15.619 1.581 -22.443 1.00 96.00 101 PRO A CA 1
ATOM 726 C C . PRO A 1 101 ? 15.994 1.721 -23.924 1.00 96.00 101 PRO A C 1
ATOM 728 O O . PRO A 1 101 ? 15.245 1.332 -24.819 1.00 96.00 101 PRO A O 1
ATOM 731 N N . THR A 1 102 ? 17.192 2.232 -24.193 1.00 93.00 102 THR A N 1
ATOM 732 C CA . THR A 1 102 ? 17.730 2.297 -25.556 1.00 93.00 102 THR A CA 1
ATOM 733 C C . THR A 1 102 ? 18.095 0.891 -26.026 1.00 93.00 102 THR A C 1
ATOM 735 O O . THR A 1 102 ? 18.999 0.269 -25.479 1.00 93.00 102 THR A O 1
ATOM 738 N N . ASP A 1 103 ? 17.421 0.404 -27.067 1.00 88.31 103 ASP A N 1
ATOM 739 C CA . ASP A 1 103 ? 17.567 -0.964 -27.589 1.00 88.31 103 ASP A CA 1
ATOM 740 C C . ASP A 1 103 ? 18.326 -1.051 -28.929 1.00 88.31 103 ASP A C 1
ATOM 742 O O . ASP A 1 103 ? 18.421 -2.116 -29.539 1.00 88.31 103 ASP A O 1
ATOM 746 N N . GLY A 1 104 ? 18.814 0.088 -29.433 1.00 84.62 104 GLY A N 1
ATOM 747 C CA . GLY A 1 104 ? 19.470 0.211 -30.739 1.00 84.62 104 GLY A CA 1
ATOM 748 C C . GLY A 1 104 ? 18.536 0.122 -31.957 1.00 84.62 104 GLY A C 1
ATOM 749 O O . GLY A 1 104 ? 18.983 0.397 -33.069 1.00 84.62 104 GLY A O 1
ATOM 750 N N . LYS A 1 105 ? 17.250 -0.205 -31.775 1.00 87.69 105 LYS A N 1
ATOM 751 C CA . LYS A 1 105 ? 16.234 -0.281 -32.844 1.00 87.69 105 LYS A CA 1
ATOM 752 C C . LYS A 1 105 ? 15.396 0.994 -32.931 1.00 87.69 105 LYS A C 1
ATOM 754 O O . LYS A 1 105 ? 14.798 1.269 -33.968 1.00 87.69 105 LYS A O 1
ATOM 759 N N . GLY A 1 106 ? 15.379 1.790 -31.859 1.00 86.44 106 GLY A N 1
ATOM 760 C CA . GLY A 1 106 ? 14.608 3.031 -31.779 1.00 86.44 106 GLY A CA 1
ATOM 761 C C . GLY A 1 106 ? 13.159 2.812 -31.344 1.00 86.44 106 GLY A C 1
ATOM 762 O O . GLY A 1 106 ? 12.308 3.646 -31.661 1.00 86.44 106 GLY A O 1
ATOM 763 N N . THR A 1 107 ? 12.903 1.707 -30.638 1.00 92.88 107 THR A N 1
ATOM 764 C CA . THR A 1 107 ? 11.599 1.337 -30.077 1.00 92.88 107 THR A CA 1
ATOM 765 C C . THR A 1 107 ? 11.029 2.457 -29.203 1.00 92.88 107 THR A C 1
ATOM 767 O O . THR A 1 107 ? 11.765 3.205 -28.553 1.00 92.88 107 THR A O 1
ATOM 770 N N . LEU A 1 108 ? 9.701 2.599 -29.229 1.00 94.69 108 LEU A N 1
ATOM 771 C CA . LEU A 1 108 ? 8.965 3.551 -28.403 1.00 94.69 108 LEU A CA 1
ATOM 772 C C . LEU A 1 108 ? 8.234 2.782 -27.305 1.00 94.69 108 LEU A C 1
ATOM 774 O O . LEU A 1 108 ? 7.266 2.075 -27.572 1.00 94.69 108 LEU A O 1
ATOM 778 N N . TRP A 1 109 ? 8.712 2.928 -26.078 1.00 94.38 109 TRP A N 1
ATOM 779 C CA . TRP A 1 109 ? 8.197 2.235 -24.908 1.00 94.38 109 TRP A CA 1
ATOM 780 C C . TRP A 1 109 ? 6.963 2.938 -24.329 1.00 94.38 109 TRP A C 1
ATOM 782 O O . TRP A 1 109 ? 6.864 4.172 -24.400 1.00 94.38 109 TRP A O 1
ATOM 792 N N . PRO A 1 110 ? 6.027 2.189 -23.715 1.00 93.31 110 PRO A N 1
ATOM 793 C CA . PRO A 1 110 ? 4.955 2.789 -22.931 1.00 93.31 110 PRO A CA 1
ATOM 794 C C . PRO A 1 110 ? 5.540 3.589 -21.762 1.00 93.31 110 PRO A C 1
ATOM 796 O O . PRO A 1 110 ? 6.674 3.364 -21.329 1.00 93.31 110 PRO A O 1
ATOM 799 N N . ALA A 1 111 ? 4.746 4.496 -21.195 1.00 92.88 111 ALA A N 1
ATOM 800 C CA . ALA A 1 111 ? 5.102 5.096 -19.916 1.00 92.88 111 ALA A CA 1
ATOM 801 C C . ALA A 1 111 ? 5.229 3.990 -18.855 1.00 92.88 111 ALA A C 1
ATOM 803 O O . ALA A 1 111 ? 4.368 3.116 -18.762 1.00 92.88 111 ALA A O 1
ATOM 804 N N . HIS A 1 112 ? 6.292 4.023 -18.057 1.00 95.62 112 HIS A N 1
ATOM 805 C CA . HIS A 1 112 ? 6.538 3.023 -17.024 1.00 95.62 112 HIS A CA 1
ATOM 806 C C . HIS A 1 112 ? 7.320 3.614 -15.847 1.00 95.62 112 HIS A C 1
ATOM 808 O O . HIS A 1 112 ? 8.039 4.602 -16.001 1.00 95.62 112 HIS A O 1
ATOM 814 N N . ASN A 1 113 ? 7.168 2.991 -14.683 1.00 95.44 113 ASN A N 1
ATOM 815 C CA . ASN A 1 113 ? 8.023 3.157 -13.517 1.00 95.44 113 ASN A CA 1
ATOM 816 C C . ASN A 1 113 ? 8.939 1.929 -13.427 1.00 95.44 113 ASN A C 1
ATOM 818 O O . ASN A 1 113 ? 8.473 0.808 -13.639 1.00 95.44 113 ASN A O 1
ATOM 822 N N . LEU A 1 114 ? 10.218 2.141 -13.116 1.00 98.19 114 LEU A N 1
ATOM 823 C CA . LEU A 1 114 ? 11.192 1.070 -12.928 1.00 98.19 114 LEU A CA 1
ATOM 824 C C . LEU A 1 114 ? 11.746 1.116 -11.505 1.00 98.19 114 LEU A C 1
ATOM 826 O O . LEU A 1 114 ? 12.216 2.164 -11.050 1.00 98.19 114 LEU A O 1
ATOM 830 N N . TYR A 1 115 ? 11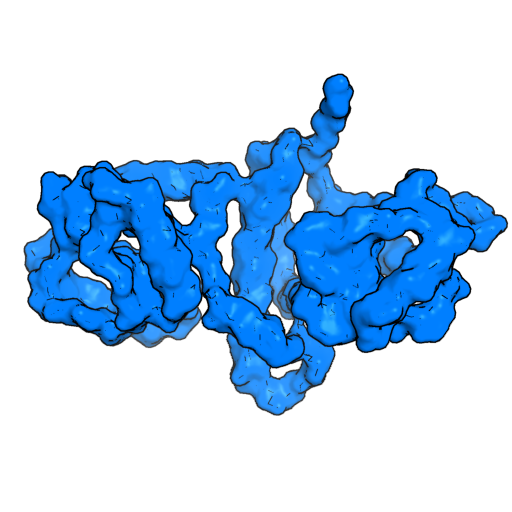.725 -0.034 -10.844 1.00 98.25 115 TYR A N 1
ATOM 831 C CA . TYR A 1 115 ? 12.278 -0.248 -9.517 1.00 98.25 115 TYR A CA 1
ATOM 832 C C . TYR A 1 115 ? 13.283 -1.401 -9.533 1.00 98.25 115 TYR A C 1
ATOM 834 O O . TYR A 1 115 ? 13.184 -2.310 -10.357 1.00 98.25 115 TYR A O 1
ATOM 842 N N . VAL A 1 116 ? 14.243 -1.374 -8.613 1.00 98.44 116 VAL A N 1
ATOM 843 C CA . VAL A 1 116 ? 15.132 -2.495 -8.296 1.00 98.44 116 VAL A CA 1
ATOM 844 C C . VAL A 1 116 ? 14.895 -2.882 -6.843 1.00 98.44 116 VAL A C 1
ATOM 846 O O . VAL A 1 116 ? 14.952 -2.035 -5.949 1.00 98.44 116 VAL A O 1
ATOM 849 N N . CYS A 1 117 ? 14.644 -4.165 -6.617 1.00 97.25 117 CYS A N 1
ATOM 850 C CA . CYS A 1 117 ? 14.410 -4.746 -5.304 1.00 97.25 117 CYS A CA 1
ATOM 851 C C . CYS A 1 117 ? 15.281 -5.993 -5.149 1.00 97.25 117 CYS A C 1
ATOM 853 O O . CYS A 1 117 ? 15.387 -6.787 -6.082 1.00 97.25 117 CYS A O 1
ATOM 855 N N . ALA A 1 118 ? 15.849 -6.214 -3.967 1.00 95.88 118 ALA A N 1
ATOM 856 C CA . ALA A 1 118 ? 16.431 -7.514 -3.646 1.00 95.88 118 ALA A CA 1
ATOM 857 C C . ALA A 1 118 ? 15.328 -8.585 -3.519 1.00 95.88 118 ALA A C 1
ATOM 859 O O . ALA A 1 118 ? 14.179 -8.257 -3.213 1.00 95.88 118 ALA A O 1
ATOM 860 N N . GLN A 1 119 ? 15.664 -9.856 -3.752 1.00 94.19 119 GLN A N 1
ATOM 861 C CA . GLN A 1 119 ? 14.716 -10.983 -3.702 1.00 94.19 119 GLN A CA 1
ATOM 862 C C . GLN A 1 119 ? 14.016 -11.163 -2.341 1.00 94.19 119 GLN A C 1
ATOM 864 O O . GLN A 1 119 ? 12.911 -11.698 -2.284 1.00 94.19 119 GLN A O 1
ATOM 869 N N . ASP A 1 120 ? 14.644 -10.694 -1.264 1.00 88.12 120 ASP A N 1
ATOM 870 C CA . ASP A 1 120 ? 14.151 -10.678 0.115 1.00 88.12 120 ASP A CA 1
ATOM 871 C C . ASP A 1 120 ? 13.432 -9.365 0.493 1.00 88.12 120 ASP A C 1
ATOM 873 O O . ASP A 1 120 ? 12.934 -9.226 1.607 1.00 88.12 120 ASP A O 1
ATOM 877 N N . SER A 1 121 ? 13.309 -8.401 -0.428 1.00 88.69 121 SER A N 1
ATOM 878 C CA . SER A 1 121 ? 12.656 -7.118 -0.155 1.00 88.69 121 SER A CA 1
ATOM 879 C C . SER A 1 121 ? 11.173 -7.280 0.194 1.00 88.69 121 SER A C 1
ATOM 881 O O . SER A 1 121 ? 10.355 -7.734 -0.613 1.00 88.69 121 SER A O 1
ATOM 883 N N . VAL A 1 122 ? 10.800 -6.775 1.375 1.00 87.88 122 VAL A N 1
ATOM 884 C CA . VAL A 1 122 ? 9.405 -6.632 1.823 1.00 87.88 122 VAL A CA 1
ATOM 885 C C . VAL A 1 122 ? 8.542 -5.909 0.781 1.00 87.88 122 VAL A C 1
ATOM 887 O O . VAL A 1 122 ? 7.371 -6.249 0.612 1.00 87.88 122 VAL A O 1
ATOM 890 N N . GLU A 1 123 ? 9.087 -4.918 0.068 1.00 86.62 123 GLU A N 1
ATOM 891 C CA . GLU A 1 123 ? 8.319 -4.131 -0.905 1.00 86.62 123 GLU A CA 1
ATOM 892 C C . GLU A 1 123 ? 8.079 -4.893 -2.218 1.00 86.62 123 GLU A C 1
ATOM 894 O O . GLU A 1 123 ? 6.950 -4.891 -2.712 1.00 86.62 123 GLU A O 1
ATOM 899 N N . LEU A 1 124 ? 9.075 -5.642 -2.713 1.00 93.69 124 LEU A N 1
ATOM 900 C CA . LEU A 1 124 ? 8.890 -6.591 -3.822 1.00 93.69 124 LEU A CA 1
ATOM 901 C C . LEU A 1 124 ? 7.790 -7.593 -3.482 1.00 93.69 124 LEU A C 1
ATOM 903 O O . LEU A 1 124 ? 6.820 -7.762 -4.222 1.00 93.69 124 LEU A O 1
ATOM 907 N N . ALA A 1 125 ? 7.909 -8.240 -2.326 1.00 90.81 125 ALA A N 1
ATOM 908 C CA . ALA A 1 125 ? 6.956 -9.259 -1.936 1.00 90.81 125 ALA A CA 1
ATOM 909 C C . ALA A 1 125 ? 5.534 -8.667 -1.756 1.00 90.81 125 ALA A C 1
ATOM 911 O O . ALA A 1 125 ? 4.558 -9.349 -2.070 1.00 90.81 125 ALA A O 1
ATOM 912 N N . LYS A 1 126 ? 5.376 -7.392 -1.346 1.00 87.50 126 LYS A N 1
ATOM 913 C CA . LYS A 1 126 ? 4.066 -6.706 -1.292 1.00 87.50 126 LYS A CA 1
ATOM 914 C C . LYS A 1 126 ? 3.508 -6.462 -2.687 1.00 87.50 126 LYS A C 1
ATOM 916 O O . LYS A 1 126 ? 2.323 -6.704 -2.917 1.00 87.50 126 LYS A O 1
ATOM 921 N N . HIS A 1 127 ? 4.331 -5.984 -3.619 1.00 94.19 127 HIS A N 1
ATOM 922 C CA . HIS A 1 127 ? 3.921 -5.786 -5.007 1.00 94.19 127 HIS A CA 1
ATOM 923 C C . HIS A 1 127 ? 3.409 -7.099 -5.627 1.00 94.19 127 HIS A C 1
ATOM 925 O O . HIS A 1 127 ? 2.327 -7.123 -6.227 1.00 94.19 127 HIS A O 1
ATOM 931 N N . LEU A 1 128 ? 4.140 -8.201 -5.418 1.00 94.38 128 LEU A N 1
ATOM 932 C CA . LEU A 1 128 ? 3.771 -9.539 -5.884 1.00 94.38 128 LEU A CA 1
ATOM 933 C C . LEU A 1 128 ? 2.500 -10.060 -5.202 1.00 94.38 128 LEU A C 1
ATOM 935 O O . LEU A 1 128 ? 1.563 -10.463 -5.893 1.00 94.38 128 LEU A O 1
ATOM 939 N N . ALA A 1 129 ? 2.427 -10.000 -3.870 1.00 89.38 129 ALA A N 1
ATOM 940 C CA . ALA A 1 129 ? 1.267 -10.454 -3.107 1.00 89.38 129 ALA A CA 1
ATOM 941 C C . ALA A 1 129 ? -0.007 -9.685 -3.489 1.00 89.38 129 ALA A C 1
ATOM 943 O O . ALA A 1 129 ? -1.042 -10.302 -3.735 1.00 89.38 129 ALA A O 1
ATOM 944 N N . PHE A 1 130 ? 0.060 -8.355 -3.631 1.00 90.88 130 PHE A N 1
ATOM 945 C CA . PHE A 1 130 ? -1.093 -7.540 -4.018 1.00 90.88 130 PHE A CA 1
ATOM 946 C C . PHE A 1 130 ? -1.572 -7.882 -5.434 1.00 90.88 130 PHE A C 1
ATOM 948 O O . PHE A 1 130 ? -2.761 -8.125 -5.645 1.00 90.88 130 PHE A O 1
ATOM 955 N N . ARG A 1 131 ? -0.651 -7.974 -6.403 1.00 95.69 131 ARG A N 1
ATOM 956 C CA . ARG A 1 131 ? -0.960 -8.414 -7.772 1.00 95.69 131 ARG A CA 1
ATOM 957 C C . ARG A 1 131 ? -1.634 -9.783 -7.781 1.00 95.69 131 ARG A C 1
ATOM 959 O O . ARG A 1 131 ? -2.674 -9.950 -8.418 1.00 95.69 131 ARG A O 1
ATOM 966 N N . ASN A 1 132 ? -1.026 -10.762 -7.116 1.00 94.94 132 ASN A N 1
ATOM 967 C CA . ASN A 1 132 ? -1.494 -12.144 -7.116 1.00 94.94 132 ASN A CA 1
ATOM 968 C C . ASN A 1 132 ? -2.879 -12.240 -6.450 1.00 94.94 132 ASN A C 1
ATOM 970 O O . ASN A 1 132 ? -3.787 -12.845 -7.016 1.00 94.94 132 ASN A O 1
ATOM 974 N N . ALA A 1 133 ? -3.080 -11.538 -5.330 1.00 89.12 133 ALA A N 1
ATOM 975 C CA . ALA A 1 133 ? -4.356 -11.452 -4.626 1.00 89.12 133 ALA A CA 1
ATOM 976 C C . ALA A 1 133 ? -5.483 -10.824 -5.466 1.00 89.12 133 ALA A C 1
ATOM 978 O O . ALA A 1 133 ? -6.629 -11.254 -5.346 1.00 89.12 133 ALA A O 1
ATOM 979 N N . LEU A 1 134 ? -5.185 -9.835 -6.321 1.00 90.19 134 LEU A N 1
ATOM 980 C CA . LEU A 1 134 ? -6.162 -9.272 -7.263 1.00 90.19 134 LEU A CA 1
ATOM 981 C C . LEU A 1 134 ? -6.431 -10.196 -8.460 1.00 90.19 134 LEU A C 1
ATOM 983 O O . LEU A 1 134 ? -7.575 -10.315 -8.889 1.00 90.19 134 LEU A O 1
ATOM 987 N N . ARG A 1 135 ? -5.403 -10.871 -8.994 1.00 94.19 135 ARG A N 1
ATOM 988 C CA . ARG A 1 135 ? -5.564 -11.862 -10.077 1.00 94.19 135 ARG A CA 1
ATOM 989 C C . ARG A 1 135 ? -6.410 -13.065 -9.636 1.00 94.19 135 ARG A C 1
ATOM 991 O O . ARG A 1 135 ? -7.165 -13.591 -10.446 1.00 94.19 135 ARG A O 1
ATOM 998 N N . ALA A 1 136 ? -6.299 -13.478 -8.373 1.00 92.12 136 ALA A N 1
ATOM 999 C CA . ALA A 1 136 ? -7.061 -14.587 -7.800 1.00 92.12 136 ALA A CA 1
ATOM 1000 C C . ALA A 1 136 ? -8.506 -14.219 -7.403 1.00 92.12 136 ALA A C 1
ATOM 1002 O O . ALA A 1 136 ? -9.350 -15.109 -7.310 1.00 92.12 136 ALA A O 1
ATOM 1003 N N . ARG A 1 137 ? -8.803 -12.931 -7.163 1.00 87.50 137 ARG A N 1
ATOM 1004 C CA . ARG A 1 137 ? -10.088 -12.456 -6.612 1.00 87.50 137 ARG A CA 1
ATOM 1005 C C . ARG A 1 137 ? -10.706 -11.350 -7.487 1.00 87.50 137 ARG A C 1
ATOM 1007 O O . ARG A 1 137 ? -10.493 -10.162 -7.223 1.00 87.50 137 ARG A O 1
ATOM 1014 N N . PRO A 1 138 ? -11.456 -11.712 -8.552 1.00 88.50 138 PRO A N 1
ATOM 1015 C CA . PRO A 1 138 ? -12.034 -10.749 -9.496 1.00 88.50 138 PRO A CA 1
ATOM 1016 C C . PRO A 1 138 ? -12.995 -9.733 -8.861 1.00 88.50 138 PRO A C 1
ATOM 1018 O O . PRO A 1 138 ? -13.083 -8.595 -9.317 1.00 88.50 138 PRO A O 1
ATOM 1021 N N . ASP A 1 139 ? -13.687 -10.121 -7.792 1.00 79.31 139 ASP A N 1
ATOM 1022 C CA . ASP A 1 139 ? -14.546 -9.267 -6.972 1.00 79.31 139 ASP A CA 1
ATOM 1023 C C . ASP A 1 139 ? -13.741 -8.172 -6.248 1.00 79.31 139 ASP A C 1
ATOM 1025 O O . ASP A 1 139 ? -14.096 -6.992 -6.310 1.00 79.31 139 ASP A O 1
ATOM 1029 N N . VAL A 1 140 ? -12.599 -8.531 -5.653 1.00 80.00 140 VAL A N 1
ATOM 1030 C CA . VAL A 1 140 ? -11.670 -7.583 -5.017 1.00 80.00 140 VAL A CA 1
ATOM 1031 C C . VAL A 1 140 ? -11.023 -6.670 -6.066 1.00 80.00 140 VAL A C 1
ATOM 1033 O O . VAL A 1 140 ? -10.891 -5.465 -5.841 1.00 80.00 140 VAL A O 1
ATOM 1036 N N . ALA A 1 141 ? -10.684 -7.198 -7.248 1.00 82.56 141 ALA A N 1
ATOM 1037 C CA . ALA A 1 141 ? -10.202 -6.391 -8.371 1.00 82.56 141 ALA A CA 1
ATOM 1038 C C . ALA A 1 141 ? -11.261 -5.388 -8.871 1.00 82.56 141 ALA A C 1
ATOM 1040 O O . ALA A 1 141 ? -10.930 -4.229 -9.137 1.00 82.56 141 ALA A O 1
ATOM 1041 N N . GLN A 1 142 ? -12.537 -5.782 -8.936 1.00 80.62 142 GLN A N 1
ATOM 1042 C CA . GLN A 1 142 ? -13.634 -4.878 -9.288 1.00 80.62 142 GLN A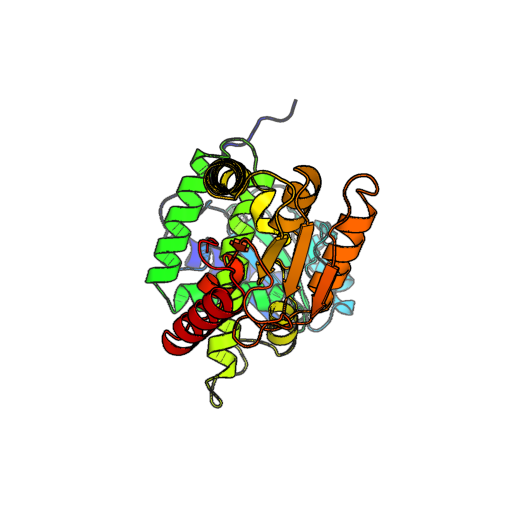 CA 1
ATOM 1043 C C . GLN A 1 142 ? -13.867 -3.808 -8.208 1.00 80.62 142 GLN A C 1
ATOM 1045 O O . GLN A 1 142 ? -14.033 -2.633 -8.543 1.00 80.62 142 GLN A O 1
ATOM 1050 N N . ALA A 1 143 ? -13.811 -4.170 -6.923 1.00 75.81 143 ALA A N 1
ATOM 1051 C CA . ALA A 1 143 ? -13.872 -3.205 -5.825 1.00 75.81 143 ALA A CA 1
ATOM 1052 C C . ALA A 1 143 ? -12.726 -2.177 -5.916 1.00 75.81 143 ALA A C 1
ATOM 1054 O O . ALA A 1 143 ? -12.965 -0.971 -5.837 1.00 75.81 143 ALA A O 1
ATOM 1055 N N . TYR A 1 144 ? -11.500 -2.630 -6.203 1.00 84.31 144 TYR A N 1
ATOM 1056 C CA . TYR A 1 144 ? -10.351 -1.747 -6.416 1.00 84.31 144 TYR A CA 1
ATOM 1057 C C . TYR A 1 144 ? -10.516 -0.827 -7.636 1.00 84.31 144 TYR A C 1
ATOM 1059 O O . TYR A 1 144 ? -10.036 0.309 -7.637 1.00 84.31 144 TYR A O 1
ATOM 1067 N N . ALA A 1 145 ? -11.193 -1.296 -8.689 1.00 82.50 145 ALA A N 1
ATOM 1068 C CA . ALA A 1 145 ? -11.509 -0.486 -9.861 1.00 82.50 145 ALA A CA 1
ATOM 1069 C C . ALA A 1 145 ? -12.466 0.669 -9.530 1.00 82.50 145 ALA A C 1
ATOM 1071 O O . ALA A 1 145 ? -12.260 1.771 -10.034 1.00 82.50 145 ALA A O 1
ATOM 1072 N N . HIS A 1 146 ? -13.484 0.437 -8.692 1.00 78.69 146 HIS A N 1
ATOM 1073 C CA . HIS A 1 146 ? -14.377 1.500 -8.216 1.00 78.69 146 HIS A CA 1
ATOM 1074 C C . HIS A 1 146 ? -13.616 2.502 -7.344 1.00 78.69 146 HIS A C 1
ATOM 1076 O O . HIS A 1 146 ? -13.558 3.673 -7.704 1.00 78.69 146 HIS A O 1
ATOM 1082 N N . VAL A 1 147 ? -12.894 2.024 -6.321 1.00 78.31 147 VAL A N 1
ATOM 1083 C CA . VAL A 1 147 ? -12.068 2.872 -5.441 1.00 78.31 147 VAL A CA 1
ATOM 1084 C C . VAL A 1 147 ? -11.133 3.778 -6.247 1.00 78.31 147 VAL A C 1
ATOM 1086 O O . VAL A 1 147 ? -11.087 4.979 -6.010 1.00 78.31 147 VAL A O 1
ATOM 1089 N N . LYS A 1 148 ? -10.424 3.261 -7.260 1.00 80.31 148 LYS A N 1
ATOM 1090 C CA . LYS A 1 148 ? -9.544 4.098 -8.096 1.00 80.31 148 LYS A CA 1
ATOM 1091 C C . LYS A 1 148 ? -10.277 5.167 -8.912 1.00 80.31 148 LYS A C 1
ATOM 1093 O O . LYS A 1 148 ? -9.684 6.217 -9.144 1.00 80.31 148 LYS A O 1
ATOM 1098 N N . ARG A 1 149 ? -11.510 4.920 -9.369 1.00 81.00 149 ARG A N 1
ATOM 1099 C CA . ARG A 1 149 ? -12.311 5.932 -10.083 1.00 81.00 149 ARG A CA 1
ATOM 1100 C C . ARG A 1 149 ? -12.796 7.009 -9.118 1.00 81.00 149 ARG A C 1
ATOM 1102 O O . ARG A 1 149 ? -12.505 8.175 -9.351 1.00 81.00 149 ARG A O 1
ATOM 1109 N N . ASP A 1 150 ? -13.397 6.607 -8.001 1.00 74.75 150 ASP A N 1
ATOM 1110 C CA . ASP A 1 150 ? -13.911 7.520 -6.974 1.00 74.75 150 ASP A CA 1
ATOM 1111 C C . ASP A 1 150 ? -12.793 8.434 -6.434 1.00 74.75 150 ASP A C 1
ATOM 1113 O O . ASP A 1 150 ? -12.953 9.652 -6.340 1.00 74.75 150 ASP A O 1
ATOM 1117 N N . LEU A 1 151 ? -11.608 7.865 -6.170 1.00 72.81 151 LEU A N 1
ATOM 1118 C CA . LEU A 1 151 ? -10.423 8.627 -5.770 1.00 72.81 151 LEU A CA 1
ATOM 1119 C C . LEU A 1 151 ? -9.898 9.535 -6.899 1.00 72.81 151 LEU A C 1
ATOM 1121 O O . LEU A 1 151 ? -9.454 10.644 -6.619 1.00 72.81 151 LEU A O 1
ATOM 1125 N N . ALA A 1 152 ? -9.919 9.115 -8.167 1.00 72.88 152 ALA A N 1
ATOM 1126 C CA . ALA A 1 152 ? -9.462 9.964 -9.275 1.00 72.88 152 ALA A CA 1
ATOM 1127 C C . ALA A 1 152 ? -10.398 11.164 -9.523 1.00 72.88 152 ALA A C 1
ATOM 1129 O O . ALA A 1 152 ? -9.917 12.257 -9.832 1.00 72.88 152 ALA A O 1
ATOM 1130 N N . ASP A 1 153 ? -11.707 10.978 -9.338 1.00 73.12 153 ASP A N 1
ATOM 1131 C CA . ASP A 1 153 ? -12.708 12.046 -9.420 1.00 73.12 153 ASP A CA 1
ATOM 1132 C C . ASP A 1 153 ? -12.643 12.994 -8.212 1.00 73.12 153 ASP A C 1
ATOM 1134 O O . ASP A 1 153 ? -12.856 14.199 -8.364 1.00 73.12 153 ASP A O 1
ATOM 1138 N N . GLN A 1 154 ? -12.294 12.491 -7.023 1.00 68.38 154 GLN A N 1
ATOM 1139 C CA . GLN A 1 154 ? -12.117 13.318 -5.827 1.00 68.38 154 GLN A CA 1
ATOM 1140 C C . GLN A 1 154 ? -10.790 14.101 -5.827 1.00 68.38 154 GLN A C 1
ATOM 1142 O O . GLN A 1 154 ? -10.763 15.282 -5.479 1.00 68.38 154 GLN A O 1
ATOM 1147 N N . PHE A 1 155 ? -9.687 13.464 -6.226 1.00 68.31 155 PHE A N 1
ATOM 1148 C CA . PHE A 1 155 ? -8.321 14.000 -6.146 1.00 68.31 155 PHE A CA 1
ATOM 1149 C C . PHE A 1 155 ? -7.761 14.407 -7.510 1.00 68.31 155 PHE A C 1
ATOM 1151 O O . PHE A 1 155 ? -6.595 14.163 -7.816 1.00 68.31 155 PHE A O 1
ATOM 1158 N N . VAL A 1 156 ? -8.591 15.058 -8.327 1.00 68.81 156 VAL A N 1
ATOM 1159 C CA . VAL A 1 156 ? -8.321 15.402 -9.738 1.00 68.81 156 VAL A CA 1
ATOM 1160 C C . VAL A 1 156 ? -6.899 15.931 -9.992 1.00 68.81 156 VAL A C 1
ATOM 1162 O O . VAL A 1 156 ? -6.275 15.544 -10.982 1.00 68.81 156 VAL A O 1
ATOM 1165 N N . ASP A 1 157 ? -6.397 16.785 -9.092 1.00 66.94 157 ASP A N 1
ATOM 1166 C CA . ASP A 1 157 ? -5.086 17.447 -9.157 1.00 66.94 157 ASP A CA 1
ATOM 1167 C C . ASP A 1 157 ? -4.096 17.020 -8.045 1.00 66.94 157 ASP A C 1
ATOM 1169 O O . ASP A 1 157 ? -2.971 17.527 -8.025 1.00 66.94 157 ASP A O 1
ATOM 1173 N N . ASP A 1 158 ? -4.482 16.136 -7.115 1.00 63.44 158 ASP A N 1
ATOM 1174 C CA . ASP A 1 158 ? -3.672 15.771 -5.939 1.00 63.44 158 ASP A CA 1
ATOM 1175 C C . ASP A 1 158 ? -3.232 14.301 -5.979 1.00 63.44 158 ASP A C 1
ATOM 1177 O O . ASP A 1 158 ? -3.862 13.387 -5.444 1.00 63.44 158 ASP A O 1
ATOM 1181 N N . VAL A 1 159 ? -2.093 14.083 -6.635 1.00 58.66 159 VAL A N 1
ATOM 1182 C CA . VAL A 1 159 ? -1.489 12.756 -6.798 1.00 58.66 159 VAL A CA 1
ATOM 1183 C C . VAL A 1 159 ? -1.032 12.157 -5.461 1.00 58.66 159 VAL A C 1
ATOM 1185 O O . VAL A 1 159 ? -1.004 10.932 -5.345 1.00 58.66 159 VAL A O 1
ATOM 1188 N N . TYR A 1 160 ? -0.703 12.979 -4.458 1.00 55.78 160 TYR A N 1
ATOM 1189 C CA . TYR A 1 160 ? -0.262 12.492 -3.149 1.00 55.78 160 TYR A CA 1
ATOM 1190 C C . TYR A 1 160 ? -1.449 11.979 -2.339 1.00 55.78 160 TYR A C 1
ATOM 1192 O O . TYR A 1 160 ? -1.437 10.817 -1.936 1.00 55.78 160 TYR A O 1
ATOM 1200 N N . ALA A 1 161 ? -2.508 12.781 -2.200 1.00 51.59 161 ALA A N 1
ATOM 1201 C CA . ALA A 1 161 ? -3.718 12.370 -1.490 1.00 51.59 161 ALA A CA 1
ATOM 1202 C C . ALA A 1 161 ? -4.420 11.179 -2.177 1.00 51.59 161 ALA A C 1
ATOM 1204 O O . ALA A 1 161 ? -4.897 10.268 -1.499 1.00 51.59 161 ALA A O 1
ATOM 1205 N N . TYR A 1 162 ? -4.400 11.114 -3.517 1.00 59.66 162 TYR A N 1
ATOM 1206 C CA . TYR A 1 162 ? -4.826 9.924 -4.264 1.00 59.66 162 TYR A CA 1
ATOM 1207 C C . TYR A 1 162 ? -3.992 8.682 -3.914 1.00 59.66 162 TYR A C 1
ATOM 1209 O O . TYR A 1 162 ? -4.545 7.604 -3.693 1.00 59.66 162 TYR A O 1
ATOM 1217 N N . ALA A 1 163 ? -2.659 8.801 -3.898 1.00 58.34 163 ALA A N 1
ATOM 1218 C CA . ALA A 1 163 ? -1.771 7.672 -3.634 1.00 58.34 163 ALA A CA 1
ATOM 1219 C C . ALA A 1 163 ? -1.908 7.157 -2.194 1.00 58.34 163 ALA A C 1
ATOM 1221 O O . ALA A 1 163 ? -1.945 5.942 -1.999 1.00 58.34 163 ALA A O 1
ATOM 1222 N N . GLU A 1 164 ? -2.037 8.070 -1.230 1.00 59.72 164 GLU A N 1
ATOM 1223 C CA . GLU A 1 164 ? -2.257 7.782 0.187 1.00 59.72 164 GLU A CA 1
ATOM 1224 C C . GLU A 1 164 ? -3.601 7.076 0.416 1.00 59.72 164 GLU A C 1
ATOM 1226 O O . GLU A 1 164 ? -3.630 5.965 0.942 1.00 59.72 164 GLU A O 1
ATOM 1231 N N . ALA A 1 165 ? -4.707 7.653 -0.068 1.00 52.09 165 ALA A N 1
ATOM 1232 C CA . ALA A 1 165 ? -6.045 7.093 0.123 1.00 52.09 165 ALA A CA 1
ATOM 1233 C C . ALA A 1 165 ? -6.235 5.732 -0.571 1.00 52.09 165 ALA A C 1
ATOM 1235 O O . ALA A 1 165 ? -6.914 4.842 -0.056 1.00 52.09 165 ALA A O 1
ATOM 1236 N N . LYS A 1 166 ? -5.583 5.531 -1.723 1.00 71.12 166 LYS A N 1
ATOM 1237 C CA . LYS A 1 166 ? -5.487 4.227 -2.398 1.00 71.12 166 LYS A CA 1
ATOM 1238 C C . LYS A 1 166 ? -4.702 3.210 -1.554 1.00 71.12 166 LYS A C 1
ATOM 1240 O O . LYS A 1 166 ? -4.971 2.013 -1.644 1.00 71.12 166 LYS A O 1
ATOM 1245 N N . GLY A 1 167 ? -3.750 3.674 -0.741 1.00 62.81 167 GLY A N 1
ATOM 1246 C CA . GLY A 1 167 ? -2.917 2.863 0.146 1.00 62.81 167 GLY A CA 1
ATOM 1247 C C . GLY A 1 167 ? -3.725 2.000 1.113 1.00 62.81 167 GLY A C 1
ATOM 1248 O O . GLY A 1 167 ? -3.450 0.808 1.204 1.00 62.81 167 GLY A O 1
ATOM 1249 N N . TYR A 1 168 ? -4.783 2.533 1.736 1.00 63.44 168 TYR A N 1
ATOM 1250 C CA . TYR A 1 168 ? -5.581 1.772 2.714 1.00 63.44 168 TYR A CA 1
ATOM 1251 C C . TYR A 1 168 ? -6.249 0.533 2.095 1.00 63.44 168 TYR A C 1
ATOM 1253 O O . TYR A 1 168 ? -6.326 -0.521 2.724 1.00 63.44 168 TYR A O 1
ATOM 1261 N N . PHE A 1 169 ? -6.699 0.631 0.837 1.00 73.12 169 PHE A N 1
ATOM 1262 C CA . PHE A 1 169 ? -7.252 -0.520 0.118 1.00 73.12 169 PHE A CA 1
ATOM 1263 C C . PHE A 1 169 ? -6.163 -1.559 -0.188 1.00 73.12 169 PHE A C 1
ATOM 1265 O O . PHE A 1 169 ? -6.381 -2.757 -0.013 1.00 73.12 169 PHE A O 1
ATOM 1272 N N . VAL A 1 170 ? -4.976 -1.108 -0.612 1.00 75.50 170 VAL A N 1
ATOM 1273 C CA . VAL A 1 170 ? -3.819 -1.981 -0.874 1.00 75.50 170 VAL A CA 1
ATOM 1274 C C . VAL A 1 170 ? -3.404 -2.733 0.397 1.00 75.50 170 VAL A C 1
ATOM 1276 O O . VAL A 1 170 ? -3.255 -3.954 0.361 1.00 75.50 170 VAL A O 1
ATOM 1279 N N . GLU A 1 171 ? -3.296 -2.031 1.527 1.00 71.62 171 GLU A N 1
ATOM 1280 C CA . GLU A 1 171 ? -2.984 -2.612 2.839 1.00 71.62 171 GLU A CA 1
ATOM 1281 C C . GLU A 1 171 ? -4.045 -3.631 3.291 1.00 71.62 171 GLU A C 1
ATOM 1283 O O . GLU A 1 171 ? -3.690 -4.711 3.762 1.00 71.62 171 GLU A O 1
ATOM 1288 N N . GLY A 1 172 ? -5.338 -3.343 3.096 1.00 67.25 172 GLY A N 1
ATOM 1289 C CA . GLY A 1 172 ? -6.427 -4.269 3.432 1.00 67.25 172 GLY A CA 1
ATOM 1290 C C . GLY A 1 172 ? -6.402 -5.571 2.620 1.00 67.25 172 GLY A C 1
ATOM 1291 O O . GLY A 1 172 ? -6.555 -6.656 3.183 1.00 67.25 172 GLY A O 1
ATOM 1292 N N . VAL A 1 173 ? -6.150 -5.486 1.308 1.00 74.50 173 VAL A N 1
ATOM 1293 C CA . VAL A 1 173 ? -6.016 -6.668 0.433 1.00 74.50 173 VAL A CA 1
ATOM 1294 C C . VAL A 1 173 ? -4.811 -7.522 0.825 1.00 74.50 173 VAL A C 1
ATOM 1296 O O . VAL A 1 173 ? -4.917 -8.750 0.826 1.00 74.50 173 VAL A O 1
ATOM 1299 N N . LEU A 1 174 ? -3.690 -6.882 1.169 1.00 76.44 174 LEU A N 1
ATOM 1300 C CA . LEU A 1 174 ? -2.461 -7.556 1.587 1.00 76.44 174 LEU A CA 1
ATOM 1301 C C . LEU A 1 174 ? -2.602 -8.243 2.948 1.00 76.44 174 LEU A C 1
ATOM 1303 O O . LEU A 1 174 ? -2.171 -9.385 3.084 1.00 76.44 174 LEU A O 1
ATOM 1307 N N . ARG A 1 175 ? -3.276 -7.609 3.918 1.00 72.19 175 ARG A N 1
ATOM 1308 C CA . ARG A 1 175 ? -3.602 -8.238 5.207 1.00 72.19 175 ARG A CA 1
ATOM 1309 C C . ARG A 1 175 ? -4.465 -9.487 5.021 1.00 72.19 175 ARG A C 1
ATOM 1311 O O . ARG A 1 175 ? -4.106 -10.544 5.523 1.00 72.19 175 ARG A O 1
ATOM 1318 N N . SER A 1 176 ? -5.541 -9.395 4.236 1.00 73.38 176 SER A N 1
ATOM 1319 C CA . SER A 1 176 ? -6.387 -10.560 3.942 1.00 73.38 176 SER A CA 1
ATOM 1320 C C . SER A 1 176 ? -5.605 -11.682 3.248 1.00 73.38 176 SER A C 1
ATOM 1322 O O . SER A 1 176 ? -5.767 -12.838 3.616 1.00 73.38 176 SER A O 1
ATOM 1324 N N . ALA A 1 177 ? -4.717 -11.363 2.301 1.00 72.44 177 ALA A N 1
ATOM 1325 C CA . ALA A 1 177 ? -3.874 -12.376 1.664 1.00 72.44 177 ALA A CA 1
ATOM 1326 C C . ALA A 1 177 ? -2.884 -13.041 2.651 1.00 72.44 177 ALA A C 1
ATOM 1328 O O . ALA A 1 177 ? -2.536 -14.205 2.467 1.00 72.44 177 ALA A O 1
ATOM 1329 N N . ALA A 1 178 ? -2.452 -12.333 3.703 1.00 64.44 178 ALA A N 1
ATOM 1330 C CA . ALA A 1 178 ? -1.601 -12.884 4.763 1.00 64.44 178 ALA A CA 1
ATOM 1331 C C . ALA A 1 178 ? -2.359 -13.826 5.708 1.00 64.44 178 ALA A C 1
ATOM 1333 O O . ALA A 1 178 ? -1.808 -14.827 6.166 1.00 64.44 178 ALA A O 1
ATOM 1334 N N . GLU A 1 179 ? -3.624 -13.514 5.987 1.00 64.06 179 GLU A N 1
ATOM 1335 C CA . GLU A 1 179 ? -4.530 -14.371 6.755 1.00 64.06 179 GLU A CA 1
ATOM 1336 C C . GLU A 1 179 ? -4.859 -15.655 5.979 1.00 64.06 179 GLU A C 1
ATOM 1338 O O . GLU A 1 179 ? -4.746 -16.748 6.537 1.00 64.06 179 GLU A O 1
ATOM 1343 N N . ASP A 1 180 ? -5.171 -15.529 4.683 1.00 66.25 180 ASP A N 1
ATOM 1344 C CA . ASP A 1 180 ? -5.430 -16.656 3.780 1.00 66.25 180 ASP A CA 1
ATOM 1345 C C . ASP A 1 180 ? -4.209 -17.606 3.739 1.00 66.25 180 ASP A C 1
ATOM 1347 O O . ASP A 1 180 ? -4.335 -18.797 4.040 1.00 66.25 180 ASP A O 1
ATOM 1351 N N . ALA A 1 181 ? -3.003 -17.073 3.488 1.00 61.06 181 ALA A N 1
ATOM 1352 C CA . ALA A 1 181 ? -1.753 -17.845 3.440 1.00 61.06 181 ALA A CA 1
ATOM 1353 C C . ALA A 1 181 ? -1.363 -18.492 4.786 1.00 61.06 181 ALA A C 1
ATOM 1355 O O . ALA A 1 181 ? -0.742 -19.551 4.806 1.00 61.06 181 ALA A O 1
ATOM 1356 N N . GLY A 1 182 ? -1.743 -17.896 5.921 1.00 52.41 182 GLY A N 1
ATOM 1357 C CA . GLY A 1 182 ? -1.540 -18.491 7.246 1.00 52.41 182 GLY A CA 1
ATOM 1358 C C . GLY A 1 182 ? -2.477 -19.665 7.560 1.00 52.41 182 GLY A C 1
ATOM 1359 O O . GLY A 1 182 ? -2.236 -20.396 8.526 1.00 52.41 182 GLY A O 1
ATOM 1360 N N . SER A 1 183 ? -3.544 -19.846 6.774 1.00 51.22 183 SER A N 1
ATOM 1361 C CA . SER A 1 183 ? -4.539 -20.907 6.965 1.00 51.22 183 SER A CA 1
ATOM 1362 C C . SER A 1 183 ? -4.261 -22.173 6.141 1.00 51.22 183 SER A C 1
ATOM 1364 O O . SER A 1 183 ? -4.565 -23.273 6.612 1.00 51.22 183 SER A O 1
ATOM 1366 N N . ASP A 1 184 ? -3.615 -22.036 4.977 1.00 44.47 184 ASP A N 1
ATOM 1367 C CA . ASP A 1 184 ? -3.248 -23.138 4.079 1.00 44.47 184 ASP A CA 1
ATOM 1368 C C . ASP A 1 184 ? -1.790 -23.576 4.294 1.00 44.47 184 ASP A C 1
ATOM 1370 O O . ASP A 1 184 ? -0.843 -22.867 3.961 1.00 44.47 184 ASP A O 1
ATOM 1374 N N . ARG A 1 185 ? -1.580 -24.788 4.828 1.00 42.72 185 ARG A N 1
ATOM 1375 C CA . ARG A 1 185 ? -0.226 -25.320 5.104 1.00 42.72 185 ARG A CA 1
ATOM 1376 C C . ARG A 1 185 ? 0.505 -25.879 3.878 1.00 42.72 185 ARG A C 1
ATOM 1378 O O . ARG A 1 185 ? 1.665 -26.257 4.009 1.00 42.72 185 ARG A O 1
ATOM 1385 N N . ASP A 1 186 ? -0.164 -25.920 2.727 1.00 39.44 186 ASP A N 1
ATOM 1386 C CA . ASP A 1 186 ? 0.324 -26.525 1.479 1.00 39.44 186 ASP A CA 1
ATOM 1387 C C . ASP A 1 186 ? 0.476 -25.495 0.331 1.00 39.44 186 ASP A C 1
ATOM 1389 O O . ASP A 1 186 ? 0.577 -25.870 -0.839 1.00 39.44 186 ASP A O 1
ATOM 1393 N N . ALA A 1 187 ? 0.481 -24.190 0.638 1.00 37.62 187 ALA A N 1
ATOM 1394 C CA . ALA A 1 187 ? 0.610 -23.128 -0.362 1.00 37.62 187 ALA A CA 1
ATOM 1395 C C . ALA A 1 187 ? 2.040 -22.997 -0.936 1.00 37.62 187 ALA A C 1
ATOM 1397 O O . ALA A 1 187 ? 3.041 -23.116 -0.230 1.00 37.62 187 ALA A O 1
ATOM 1398 N N . ASP A 1 188 ? 2.117 -22.703 -2.238 1.00 37.22 188 ASP A N 1
ATOM 1399 C CA . ASP A 1 188 ? 3.354 -22.479 -2.998 1.00 37.22 188 ASP A CA 1
ATOM 1400 C C . ASP A 1 188 ? 4.187 -21.315 -2.401 1.00 37.22 188 ASP A C 1
ATOM 1402 O O . ASP A 1 188 ? 3.647 -20.209 -2.250 1.00 37.22 188 ASP A O 1
ATOM 1406 N N . PRO A 1 189 ? 5.490 -21.504 -2.079 1.00 35.47 189 PRO A N 1
ATOM 1407 C CA . PRO A 1 189 ? 6.332 -20.491 -1.427 1.00 35.47 189 PRO A CA 1
ATOM 1408 C C . PRO A 1 189 ? 6.488 -19.158 -2.183 1.00 35.47 189 PRO A C 1
ATOM 1410 O O . PRO A 1 189 ? 7.033 -18.209 -1.623 1.00 35.47 189 PRO A O 1
ATOM 1413 N N . GLY A 1 190 ? 5.992 -19.040 -3.419 1.00 41.28 190 GLY A N 1
ATOM 1414 C CA . GLY A 1 190 ? 5.913 -17.775 -4.155 1.00 41.28 190 GLY A CA 1
ATOM 1415 C C . GLY A 1 190 ? 4.773 -16.816 -3.757 1.00 41.28 190 GLY A C 1
ATOM 1416 O O . GLY A 1 190 ? 4.664 -15.754 -4.374 1.00 41.28 190 GLY A O 1
ATOM 1417 N N . GLN A 1 191 ? 3.890 -17.152 -2.800 1.00 47.69 191 GLN A N 1
ATOM 1418 C CA . GLN A 1 191 ? 2.685 -16.337 -2.534 1.00 47.69 191 GLN A CA 1
ATOM 1419 C C . GLN A 1 191 ? 2.774 -15.337 -1.371 1.00 47.69 191 GLN A C 1
ATOM 1421 O O . GLN A 1 191 ? 2.198 -14.254 -1.496 1.00 47.69 191 GLN A O 1
ATOM 1426 N N . MET A 1 192 ? 3.500 -15.626 -0.283 1.00 52.59 192 MET A N 1
ATOM 1427 C CA . MET A 1 192 ? 3.801 -14.615 0.739 1.00 52.59 192 MET A CA 1
ATOM 1428 C C . MET A 1 192 ? 5.008 -14.984 1.609 1.00 52.59 192 MET A C 1
ATOM 1430 O O . MET A 1 192 ? 5.035 -16.044 2.226 1.00 52.59 192 MET A O 1
ATOM 1434 N N . GLY A 1 193 ? 5.989 -14.082 1.704 1.00 52.28 193 GLY A N 1
ATOM 1435 C CA . GLY A 1 193 ? 7.131 -14.253 2.604 1.00 52.28 193 GLY A CA 1
ATOM 1436 C C . GLY A 1 193 ? 6.757 -14.026 4.080 1.00 52.28 193 GLY A C 1
ATOM 1437 O O . GLY A 1 193 ? 5.897 -13.184 4.365 1.00 52.28 193 GLY A O 1
ATOM 1438 N N . PRO A 1 194 ? 7.430 -14.697 5.038 1.00 52.31 194 PRO A N 1
ATOM 1439 C CA . PRO A 1 194 ? 7.154 -14.547 6.472 1.00 52.31 194 PRO A CA 1
ATOM 1440 C C . PRO A 1 194 ? 7.325 -13.103 6.971 1.00 52.31 194 PRO A C 1
ATOM 1442 O O . PRO A 1 194 ? 6.675 -12.697 7.932 1.00 52.31 194 PRO A O 1
ATOM 1445 N N . GLU A 1 195 ? 8.140 -12.295 6.290 1.00 51.09 195 GLU A N 1
ATOM 1446 C CA . GLU A 1 195 ? 8.320 -10.875 6.601 1.00 51.09 195 GLU A CA 1
ATOM 1447 C C . GLU A 1 195 ? 7.064 -10.036 6.342 1.00 51.09 195 GLU A C 1
ATOM 1449 O O . GLU A 1 195 ? 6.780 -9.111 7.097 1.00 51.09 195 GLU A O 1
ATOM 1454 N N . ILE A 1 196 ? 6.262 -10.383 5.329 1.00 48.72 196 ILE A N 1
ATOM 1455 C CA . ILE A 1 196 ? 5.002 -9.687 5.037 1.00 48.72 196 ILE A CA 1
ATOM 1456 C C . ILE A 1 196 ? 3.942 -10.027 6.064 1.00 48.72 196 ILE A C 1
ATOM 1458 O O . ILE A 1 196 ? 3.248 -9.130 6.540 1.00 48.72 196 ILE A O 1
ATOM 1462 N N . GLN A 1 197 ? 3.849 -11.297 6.452 1.00 51.84 197 GLN A N 1
ATOM 1463 C CA . GLN A 1 197 ? 2.984 -11.700 7.553 1.00 51.84 197 GLN A CA 1
ATOM 1464 C C . GLN A 1 197 ? 3.392 -10.948 8.831 1.00 51.84 197 GLN A C 1
ATOM 1466 O O . GLN A 1 197 ? 2.564 -10.288 9.454 1.00 51.84 197 GLN A O 1
ATOM 1471 N N . ALA A 1 198 ? 4.689 -10.918 9.153 1.00 53.06 198 ALA A N 1
ATOM 1472 C CA . ALA A 1 198 ? 5.218 -10.179 10.297 1.00 53.06 198 ALA A CA 1
ATOM 1473 C C . ALA A 1 198 ? 5.074 -8.643 10.188 1.00 53.06 198 ALA A C 1
ATOM 1475 O O . ALA A 1 198 ? 5.108 -7.971 11.219 1.00 53.06 198 ALA A O 1
ATOM 1476 N N . TYR A 1 199 ? 4.924 -8.084 8.983 1.00 49.19 199 TYR A N 1
ATOM 1477 C CA . TYR A 1 199 ? 4.654 -6.664 8.729 1.00 49.19 199 TYR A CA 1
ATOM 1478 C C . TYR A 1 199 ? 3.163 -6.329 8.897 1.00 49.19 199 TYR A C 1
ATOM 1480 O O . TYR A 1 199 ? 2.820 -5.398 9.621 1.00 49.19 199 TYR A O 1
ATOM 1488 N N . TYR A 1 200 ? 2.253 -7.107 8.296 1.00 47.88 200 TYR A N 1
ATOM 1489 C CA . TYR A 1 200 ? 0.807 -6.850 8.385 1.00 47.88 200 TYR A CA 1
ATOM 1490 C C . TYR A 1 200 ? 0.192 -7.241 9.730 1.00 47.88 200 TYR A C 1
ATOM 1492 O O . TYR A 1 200 ? -0.775 -6.602 10.149 1.00 47.88 200 TYR A O 1
ATOM 1500 N N . CYS A 1 201 ? 0.798 -8.181 10.461 1.00 47.12 201 CYS A N 1
ATOM 1501 C CA . CYS A 1 201 ? 0.506 -8.402 11.879 1.00 47.12 201 CYS A CA 1
ATOM 1502 C C . CYS A 1 201 ? 0.943 -7.230 12.788 1.00 47.12 201 CYS A C 1
ATOM 1504 O O . CYS A 1 201 ? 0.614 -7.254 13.970 1.00 47.12 201 CYS A O 1
ATOM 1506 N N . ARG A 1 202 ? 1.659 -6.214 12.270 1.00 43.31 202 ARG A N 1
ATOM 1507 C CA . ARG A 1 202 ? 2.164 -5.049 13.029 1.00 43.31 202 ARG A CA 1
ATOM 1508 C C . ARG A 1 202 ? 1.500 -3.691 12.706 1.00 43.31 202 ARG A C 1
ATOM 1510 O O . ARG A 1 202 ? 1.939 -2.665 13.213 1.00 43.31 202 ARG A O 1
ATOM 1517 N N . GLY A 1 203 ? 0.371 -3.668 11.977 1.00 40.78 203 GLY A N 1
ATOM 1518 C CA . GLY A 1 203 ? -0.716 -2.706 12.282 1.00 40.78 203 GLY A CA 1
ATOM 1519 C C . GLY A 1 203 ? -1.262 -1.756 11.191 1.00 40.78 203 GLY A C 1
ATOM 1520 O O . GLY A 1 203 ? -1.221 -2.039 9.992 1.00 40.78 203 GLY A O 1
ATOM 1521 N N . ARG A 1 204 ? -1.779 -0.614 11.696 1.00 52.44 204 ARG A N 1
ATOM 1522 C CA . ARG A 1 204 ? -2.020 0.730 11.099 1.00 52.44 204 ARG A CA 1
ATOM 1523 C C . ARG A 1 204 ? -3.456 1.187 10.771 1.00 52.44 204 ARG A C 1
ATOM 1525 O O . ARG A 1 204 ? -3.799 1.395 9.614 1.00 52.44 204 ARG A O 1
ATOM 1532 N N . GLU A 1 205 ? -4.232 1.547 11.796 1.00 42.72 205 GLU A N 1
ATOM 1533 C CA . GLU A 1 205 ? -5.486 2.323 11.642 1.00 42.72 205 GLU A CA 1
ATOM 1534 C C . GLU A 1 205 ? -5.309 3.860 11.551 1.00 42.72 205 GLU A C 1
ATOM 1536 O O . GLU A 1 205 ? -6.255 4.553 11.182 1.00 42.72 205 GLU A O 1
ATOM 1541 N N . ALA A 1 206 ? -4.113 4.412 11.820 1.00 38.16 206 ALA A N 1
ATOM 1542 C CA . ALA A 1 206 ? -3.836 5.870 11.811 1.00 38.16 206 ALA A CA 1
ATOM 1543 C C . ALA A 1 206 ? -4.137 6.528 10.471 1.00 38.16 206 ALA A C 1
ATOM 1545 O O . ALA A 1 206 ? -4.686 7.628 10.397 1.00 38.16 206 ALA A O 1
ATOM 1546 N N . ALA A 1 207 ? -3.656 5.882 9.411 1.00 40.06 207 ALA A N 1
ATOM 1547 C CA . ALA A 1 207 ? -3.486 6.551 8.138 1.00 40.06 207 ALA A CA 1
ATOM 1548 C C . ALA A 1 207 ? -4.851 6.888 7.516 1.00 40.06 207 ALA A C 1
ATOM 1550 O O . ALA A 1 207 ? -4.996 7.950 6.920 1.00 40.06 207 ALA A O 1
ATOM 1551 N N . ARG A 1 208 ? -5.874 6.053 7.774 1.00 45.03 208 ARG A N 1
ATOM 1552 C CA . ARG A 1 208 ? -7.233 6.091 7.199 1.00 45.03 208 ARG A CA 1
ATOM 1553 C C . ARG A 1 208 ? -7.918 7.465 7.212 1.00 45.03 208 ARG A C 1
ATOM 1555 O O . ARG A 1 208 ? -8.798 7.701 6.390 1.00 45.03 208 ARG A O 1
ATOM 1562 N N . CYS A 1 209 ? -7.546 8.358 8.129 1.00 40.97 209 CYS A N 1
ATOM 1563 C CA . CYS A 1 209 ? -8.232 9.633 8.351 1.00 40.97 209 CYS A CA 1
ATOM 1564 C C . CYS A 1 209 ? -7.481 10.883 7.858 1.00 40.97 209 CYS A C 1
ATOM 1566 O O . CYS A 1 209 ? -7.967 11.988 8.097 1.00 40.97 209 CYS A O 1
ATOM 1568 N N . GLN A 1 210 ? -6.336 10.746 7.174 1.00 38.03 210 GLN A N 1
ATOM 1569 C CA . GLN A 1 210 ? -5.561 11.906 6.693 1.00 38.03 210 GLN A CA 1
ATOM 1570 C C . GLN A 1 210 ? -5.681 12.153 5.173 1.00 38.03 210 GLN A C 1
ATOM 1572 O O . GLN A 1 210 ? -5.727 13.317 4.766 1.00 38.03 210 GLN A O 1
ATOM 1577 N N . GLY A 1 211 ? -5.911 11.120 4.351 1.00 34.25 211 GLY A N 1
ATOM 1578 C CA . GLY A 1 211 ? -6.268 11.260 2.930 1.00 34.25 211 GLY A CA 1
ATOM 1579 C C . GLY A 1 211 ? -7.739 11.661 2.702 1.00 34.25 211 GLY A C 1
ATOM 1580 O O . GLY A 1 211 ? -8.651 11.098 3.298 1.00 34.25 211 GLY A O 1
ATOM 1581 N N . GLY A 1 212 ? -8.005 12.634 1.823 1.00 52.84 212 GLY A N 1
ATOM 1582 C CA . GLY A 1 212 ? -9.292 13.360 1.677 1.00 52.84 212 GLY A CA 1
ATOM 1583 C C . GLY A 1 212 ? -10.633 12.598 1.525 1.00 52.84 212 GLY A C 1
ATOM 1584 O O . GLY A 1 212 ? -11.671 13.159 1.877 1.00 52.84 212 GLY A O 1
ATOM 1585 N N . SER A 1 213 ? -10.677 11.347 1.051 1.00 39.84 213 SER A N 1
ATOM 1586 C CA . SER A 1 213 ? -11.883 10.492 1.101 1.00 39.84 213 SER A CA 1
ATOM 1587 C C . SER A 1 213 ? -12.209 10.189 2.557 1.00 39.84 213 SER A C 1
ATOM 1589 O O . SER A 1 213 ? -13.289 10.505 3.060 1.00 39.84 213 SER A O 1
ATOM 1591 N N . GLY A 1 2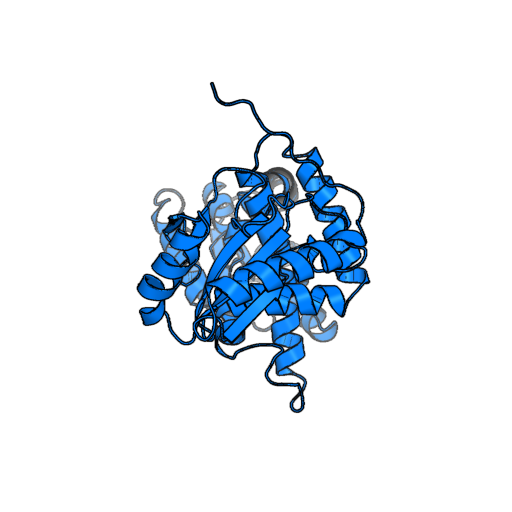14 ? -11.176 9.718 3.246 1.00 44.34 214 GLY A N 1
ATOM 1592 C CA . GLY A 1 214 ? -11.088 9.600 4.683 1.00 44.34 214 GLY A CA 1
ATOM 1593 C C . GLY A 1 214 ? -11.331 10.912 5.420 1.00 44.34 214 GLY A C 1
ATOM 1594 O O . GLY A 1 214 ? -11.883 10.838 6.499 1.00 44.34 214 GLY A O 1
ATOM 1595 N N . GLN A 1 215 ? -11.039 12.104 4.882 1.00 46.91 215 GLN A N 1
ATOM 1596 C CA . GLN A 1 215 ? -11.374 13.369 5.572 1.00 46.91 215 GLN A CA 1
ATOM 1597 C C . GLN A 1 215 ? -12.885 13.647 5.614 1.00 46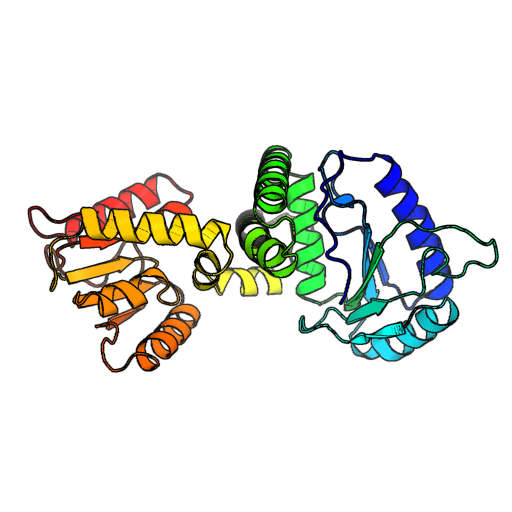.91 215 GLN A C 1
ATOM 1599 O O . GLN A 1 215 ? -13.386 14.095 6.643 1.00 46.91 215 GLN A O 1
ATOM 1604 N N . LEU A 1 216 ? -13.628 13.372 4.533 1.00 54.19 216 LEU A N 1
ATOM 1605 C CA . LEU A 1 216 ? -15.093 13.494 4.533 1.00 54.19 216 LEU A CA 1
ATOM 1606 C C . LEU A 1 216 ? -15.747 12.394 5.375 1.00 54.19 216 LEU A C 1
ATOM 1608 O O . LEU A 1 216 ? -16.671 12.681 6.134 1.00 54.19 216 LEU A O 1
ATOM 1612 N N . GLU A 1 217 ? -15.248 11.158 5.285 1.00 62.28 217 GLU A N 1
ATOM 1613 C CA . GLU A 1 217 ? -15.700 10.058 6.141 1.00 62.28 217 GLU A CA 1
ATOM 1614 C C . GLU A 1 217 ? -15.403 10.350 7.619 1.00 62.28 217 GLU A C 1
ATOM 1616 O O . GLU A 1 217 ? -16.290 10.235 8.453 1.00 62.28 217 GLU A O 1
ATOM 1621 N N . PHE A 1 218 ? -14.195 10.808 7.948 1.00 65.62 218 PHE A N 1
ATOM 1622 C CA . PHE A 1 218 ? -13.766 11.164 9.300 1.00 65.62 218 PHE A CA 1
ATOM 1623 C C . PHE A 1 218 ? -14.548 12.349 9.857 1.00 65.62 218 PHE A C 1
ATOM 1625 O O . PHE A 1 218 ? -15.029 12.266 10.981 1.00 65.62 218 PHE A O 1
ATOM 1632 N N . ALA A 1 219 ? -14.759 13.413 9.076 1.00 67.19 219 ALA A N 1
ATOM 1633 C CA . ALA A 1 219 ? -15.609 14.531 9.481 1.00 67.19 219 ALA A CA 1
ATOM 1634 C C . ALA A 1 219 ? -17.069 14.092 9.692 1.00 67.19 219 ALA A C 1
ATOM 1636 O O . ALA A 1 219 ? -17.738 14.587 10.601 1.00 67.19 219 ALA A O 1
ATOM 1637 N N . ARG A 1 220 ? -17.565 13.132 8.896 1.00 78.31 220 ARG A N 1
ATOM 1638 C CA . ARG A 1 220 ? -18.902 12.552 9.071 1.00 78.31 220 ARG A CA 1
ATOM 1639 C C . ARG A 1 220 ? -18.979 11.626 10.284 1.00 78.31 220 ARG A C 1
ATOM 1641 O O . ARG A 1 220 ? -19.970 11.683 10.999 1.00 78.31 220 ARG A O 1
ATOM 1648 N N . ILE A 1 221 ? -17.952 10.824 10.555 1.00 82.19 221 ILE A N 1
ATOM 1649 C CA . ILE A 1 221 ? -17.839 10.029 11.783 1.00 82.19 221 ILE A CA 1
ATOM 1650 C C . ILE A 1 221 ? -17.791 10.972 12.988 1.00 82.19 221 ILE A C 1
ATOM 1652 O O . ILE A 1 221 ? -18.570 10.790 13.908 1.00 82.19 221 ILE A O 1
ATOM 1656 N N . GLN A 1 222 ? -16.982 12.034 12.958 1.00 83.56 222 GLN A N 1
ATOM 1657 C CA . GLN A 1 222 ? -16.943 13.049 14.013 1.00 83.56 222 GLN A CA 1
ATOM 1658 C C . GLN A 1 222 ? -18.312 13.696 14.261 1.00 83.56 222 GLN A C 1
ATOM 1660 O O . GLN A 1 222 ? -18.727 13.798 15.411 1.00 83.56 222 GLN A O 1
ATOM 1665 N N . GLU A 1 223 ? -19.035 14.120 13.220 1.00 85.38 223 GLU A N 1
ATOM 1666 C CA . GLU A 1 223 ? -20.371 14.715 13.379 1.00 85.38 223 GLU A CA 1
ATOM 1667 C C . GLU A 1 223 ? -21.416 13.706 13.881 1.00 85.38 223 GLU A C 1
ATOM 1669 O O . GLU A 1 223 ? -22.193 14.046 14.773 1.00 85.38 223 GLU A O 1
ATOM 1674 N N . LEU A 1 224 ? -21.418 12.466 13.384 1.00 84.31 224 LEU A N 1
ATOM 1675 C CA . LEU A 1 224 ? -22.344 11.431 13.850 1.00 84.31 224 LEU A CA 1
ATOM 1676 C C . LEU A 1 224 ? -22.026 10.998 15.286 1.00 84.31 224 LEU A C 1
ATOM 1678 O O . LEU A 1 224 ? -22.930 10.930 16.113 1.00 84.31 224 LEU A O 1
ATOM 1682 N N . THR A 1 225 ? -20.759 10.755 15.611 1.00 90.38 225 THR A N 1
ATOM 1683 C CA . THR A 1 225 ? -20.323 10.376 16.958 1.00 90.38 225 THR A CA 1
ATOM 1684 C C . THR A 1 225 ? -20.630 11.492 17.959 1.00 90.38 225 THR A C 1
ATOM 1686 O O . THR A 1 225 ? -21.277 11.212 18.960 1.00 90.38 225 THR A O 1
ATOM 1689 N N . ARG A 1 226 ? -20.326 12.767 17.663 1.00 89.75 226 ARG A N 1
ATOM 1690 C CA . ARG A 1 226 ? -20.740 13.909 18.512 1.00 89.75 226 ARG A CA 1
ATOM 1691 C C . ARG A 1 226 ? -22.255 14.033 18.686 1.00 89.75 226 ARG A C 1
ATOM 1693 O O . ARG A 1 226 ? -22.712 14.570 19.684 1.00 89.75 226 ARG A O 1
ATOM 1700 N N . ARG A 1 227 ? -23.043 13.565 17.716 1.00 89.94 227 ARG A N 1
ATOM 1701 C CA . ARG A 1 227 ? -24.512 13.590 17.769 1.00 89.94 227 ARG A CA 1
ATOM 1702 C C . ARG A 1 227 ? -25.118 12.455 18.606 1.00 89.94 227 ARG A C 1
ATOM 1704 O O . ARG A 1 227 ? -26.262 12.592 19.040 1.00 89.94 227 ARG A O 1
ATOM 1711 N N . PHE A 1 228 ? -24.409 11.339 18.774 1.00 91.69 228 PHE A N 1
ATOM 1712 C CA . PHE A 1 228 ? -24.922 10.138 19.445 1.00 91.69 228 PHE A CA 1
ATOM 1713 C C . PHE A 1 228 ? -24.208 9.785 20.755 1.00 91.69 228 PHE A C 1
ATOM 1715 O O . PHE A 1 228 ? -24.774 9.034 21.548 1.00 91.69 228 PHE A O 1
ATOM 1722 N N . LEU A 1 229 ? -23.011 10.320 21.012 1.00 93.94 229 LEU A N 1
ATOM 1723 C CA . LEU A 1 229 ? -22.384 10.237 22.329 1.00 93.94 229 LEU A CA 1
ATOM 1724 C C . LEU A 1 229 ? -23.147 11.085 23.364 1.00 93.94 229 LEU A C 1
ATOM 1726 O O . LEU A 1 229 ? -23.736 12.109 23.009 1.00 93.94 229 LEU A O 1
ATOM 1730 N N . PRO A 1 230 ? -23.112 10.700 24.653 1.00 93.25 230 PRO A N 1
ATOM 1731 C CA . PRO A 1 230 ? -23.495 11.587 25.750 1.00 93.25 230 PRO A CA 1
ATOM 1732 C C . PRO A 1 230 ? -22.611 12.842 25.787 1.00 93.25 230 PRO A C 1
ATOM 1734 O O . PRO A 1 230 ? -21.445 12.782 25.406 1.00 93.25 230 PRO A O 1
ATOM 1737 N N . GLU A 1 231 ? -23.143 13.958 26.291 1.00 93.31 231 GLU A N 1
ATOM 1738 C CA . GLU A 1 231 ? -22.387 15.210 26.473 1.00 93.31 231 GLU A CA 1
ATOM 1739 C C . GLU A 1 231 ? -21.137 15.007 27.365 1.00 93.31 231 GLU A C 1
ATOM 1741 O O . GLU A 1 231 ? -21.196 14.238 28.331 1.00 93.31 231 GLU A O 1
ATOM 1746 N N . PRO A 1 232 ? -20.009 15.689 27.087 1.00 93.81 232 PRO A N 1
ATOM 1747 C CA . PRO A 1 232 ? -18.789 15.563 27.881 1.00 93.81 232 PRO A CA 1
ATOM 1748 C C . PRO A 1 232 ? -18.920 16.179 29.295 1.00 93.81 232 PRO A C 1
ATOM 1750 O O . PRO A 1 232 ? -19.595 17.198 29.469 1.00 93.81 232 PRO A O 1
ATOM 1753 N N . PRO A 1 233 ? -18.218 15.631 30.309 1.00 94.31 233 PRO A N 1
ATOM 1754 C CA . PRO A 1 233 ? -17.386 14.433 30.245 1.00 94.31 233 PRO A CA 1
ATOM 1755 C C . PRO A 1 233 ? -18.233 13.152 30.285 1.00 94.31 233 PRO A C 1
ATOM 1757 O O . PRO A 1 233 ? -19.125 12.996 31.116 1.00 94.31 233 PRO A O 1
ATOM 1760 N N . ALA A 1 234 ? -17.892 12.209 29.410 1.00 97.25 234 ALA A N 1
ATOM 1761 C CA . ALA A 1 234 ? -18.451 10.860 29.379 1.00 97.25 234 ALA A CA 1
ATOM 1762 C C . ALA A 1 234 ? -17.302 9.856 29.243 1.00 97.25 234 ALA A C 1
ATOM 1764 O O . ALA A 1 234 ? -16.297 10.179 28.602 1.00 97.25 234 ALA A O 1
ATOM 1765 N N . VAL A 1 235 ? -17.444 8.661 29.821 1.00 98.38 235 VAL A N 1
ATOM 1766 C CA . VAL A 1 235 ? -16.435 7.596 29.733 1.00 98.38 235 VAL A CA 1
ATOM 1767 C C . VAL A 1 235 ? -16.613 6.844 28.416 1.00 98.38 235 VAL A C 1
ATOM 1769 O O . VAL A 1 235 ? -17.598 6.120 28.240 1.00 98.38 235 VAL A O 1
ATOM 1772 N N . VAL A 1 236 ? -15.662 7.009 27.498 1.00 98.31 236 VAL A N 1
ATOM 1773 C CA . VAL A 1 236 ? -15.686 6.427 26.148 1.00 98.31 236 VAL A CA 1
ATOM 1774 C C . VAL A 1 236 ? -14.562 5.403 26.005 1.00 98.31 236 VAL A C 1
ATOM 1776 O O . VAL A 1 236 ? -13.393 5.729 26.215 1.00 98.31 236 VAL A O 1
ATOM 1779 N N . LEU A 1 237 ? -14.898 4.173 25.611 1.00 98.12 237 LEU A N 1
ATOM 1780 C CA . LEU A 1 237 ? -13.903 3.166 25.232 1.00 98.12 237 LEU A CA 1
ATOM 1781 C C . LEU A 1 237 ? -13.705 3.184 23.710 1.00 98.12 237 LEU A C 1
ATOM 1783 O O . LEU A 1 237 ? -14.651 2.907 22.978 1.00 98.12 237 LEU A O 1
ATOM 1787 N N . ASP A 1 238 ? -12.497 3.482 23.233 1.00 96.12 238 ASP A N 1
ATOM 1788 C CA . ASP A 1 238 ? -12.118 3.384 21.814 1.00 96.12 238 ASP A CA 1
ATOM 1789 C C . ASP A 1 238 ? -11.482 2.003 21.581 1.00 96.12 238 ASP A C 1
ATOM 1791 O O . ASP A 1 238 ? -10.297 1.797 21.860 1.00 96.12 238 ASP A O 1
ATOM 1795 N N . VAL A 1 239 ? -12.300 1.018 21.190 1.00 93.69 239 VAL A N 1
ATOM 1796 C CA . VAL A 1 239 ? -11.902 -0.396 21.081 1.00 93.69 239 VAL A CA 1
ATOM 1797 C C . VAL A 1 239 ? -11.473 -0.699 19.652 1.00 93.69 239 VAL A C 1
ATOM 1799 O O . VAL A 1 239 ? -12.256 -0.526 18.720 1.00 93.69 239 VAL A O 1
ATOM 1802 N N . GLY A 1 240 ? -10.242 -1.188 19.486 1.00 81.00 240 GLY A N 1
ATOM 1803 C CA . GLY A 1 240 ? -9.545 -1.121 18.202 1.00 81.00 240 GLY A CA 1
ATOM 1804 C C . GLY A 1 240 ? -9.332 0.336 17.795 1.00 81.00 240 GLY A C 1
ATOM 1805 O O . GLY A 1 240 ? -9.627 0.721 16.669 1.00 81.00 240 GLY A O 1
ATOM 1806 N N . GLY A 1 241 ? -8.931 1.181 18.752 1.00 74.62 241 GLY A N 1
ATOM 1807 C CA . GLY A 1 241 ? -8.601 2.582 18.479 1.00 74.62 241 GLY A CA 1
ATOM 1808 C C . GLY A 1 241 ? -7.234 2.750 17.805 1.00 74.62 241 GLY A C 1
ATOM 1809 O O . GLY A 1 241 ? -6.896 3.855 17.361 1.00 74.62 241 GLY A O 1
ATOM 1810 N N . GLY A 1 242 ? -6.435 1.673 17.760 1.00 76.44 242 GLY A N 1
ATOM 1811 C CA . GLY A 1 242 ? -5.097 1.623 17.197 1.00 76.44 242 GLY A CA 1
ATOM 1812 C C . GLY A 1 242 ? -4.239 2.817 17.637 1.00 76.44 242 GLY A C 1
ATOM 1813 O O . GLY A 1 242 ? -4.102 3.086 18.830 1.00 76.44 242 GLY A O 1
ATOM 1814 N N . PRO A 1 243 ? -3.676 3.586 16.694 1.00 69.69 243 PRO A N 1
ATOM 1815 C CA . PRO A 1 243 ? -2.843 4.757 16.963 1.00 69.69 243 PRO A CA 1
ATOM 1816 C C . PRO A 1 243 ? -3.670 6.034 17.229 1.00 69.69 243 PRO A C 1
ATOM 1818 O O . PRO A 1 243 ? -3.389 7.100 16.682 1.00 69.69 243 PRO A O 1
ATOM 1821 N N . ALA A 1 244 ? -4.706 5.934 18.065 1.00 81.00 244 ALA A N 1
ATOM 1822 C CA . ALA A 1 244 ? -5.538 7.047 18.538 1.00 81.00 244 ALA A CA 1
ATOM 1823 C C . ALA A 1 244 ? -6.278 7.869 17.463 1.00 81.00 244 ALA A C 1
ATOM 1825 O O . ALA A 1 244 ? -6.560 9.053 17.669 1.00 81.00 244 ALA A O 1
ATOM 1826 N N . THR A 1 245 ? -6.653 7.249 16.341 1.00 79.38 245 THR A N 1
ATOM 1827 C CA . THR A 1 245 ? -7.387 7.900 15.240 1.00 79.38 245 THR A CA 1
ATOM 1828 C C . THR A 1 245 ? -8.653 8.622 15.717 1.00 79.38 245 THR A C 1
ATOM 1830 O O . THR A 1 245 ? -8.903 9.764 15.317 1.00 79.38 245 THR A O 1
ATOM 1833 N N . HIS A 1 246 ? -9.439 7.983 16.594 1.00 86.88 246 HIS A N 1
ATOM 1834 C CA . HIS A 1 246 ? -10.657 8.564 17.158 1.00 86.88 246 HIS A CA 1
ATOM 1835 C C . HIS A 1 246 ? -10.448 9.116 18.571 1.00 86.88 246 HIS A C 1
ATOM 1837 O O . HIS A 1 246 ? -10.804 10.270 18.830 1.00 86.88 246 HIS A O 1
ATOM 1843 N N . ALA A 1 247 ? -9.774 8.366 19.449 1.00 93.06 247 ALA A N 1
ATOM 1844 C CA . ALA A 1 247 ? -9.507 8.788 20.821 1.00 93.06 247 ALA A CA 1
ATOM 1845 C C . ALA A 1 247 ? -8.876 10.183 20.954 1.00 93.06 247 ALA A C 1
ATOM 1847 O O . ALA A 1 247 ? -9.229 10.930 21.868 1.00 93.06 247 ALA A O 1
ATOM 1848 N N . LYS A 1 248 ? -7.989 10.569 20.024 1.00 88.56 248 LYS A N 1
ATOM 1849 C CA . LYS A 1 248 ? -7.318 11.874 20.035 1.00 88.56 248 LYS A CA 1
ATOM 1850 C C . LYS A 1 248 ? -8.303 13.046 20.098 1.00 88.56 248 LYS A C 1
ATOM 1852 O O . LYS A 1 248 ? -8.155 13.933 20.938 1.00 88.56 248 LYS A O 1
ATOM 1857 N N . TRP A 1 249 ? -9.278 13.091 19.190 1.00 92.25 249 TRP A N 1
ATOM 1858 C CA . TRP A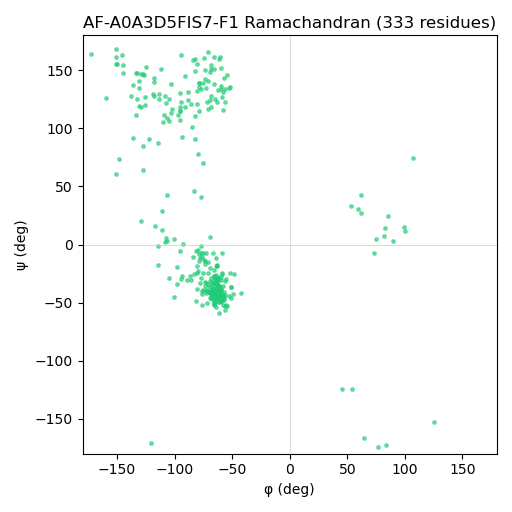 1 249 ? -10.196 14.231 19.108 1.00 92.25 249 TRP A CA 1
ATOM 1859 C C . TRP A 1 249 ? -11.350 14.119 20.107 1.00 92.25 249 TRP A C 1
ATOM 1861 O O . TRP A 1 249 ? -11.828 15.147 20.566 1.00 92.25 249 TRP A O 1
ATOM 1871 N N . LEU A 1 250 ? -11.723 12.908 20.529 1.00 96.38 250 LEU A N 1
ATOM 1872 C CA . LEU A 1 250 ? -12.684 12.698 21.618 1.00 96.38 250 LEU A CA 1
ATOM 1873 C C . LEU A 1 250 ? -12.159 13.229 22.961 1.00 96.38 250 LEU A C 1
ATOM 1875 O O . LEU A 1 250 ? -12.896 13.877 23.700 1.00 96.38 250 LEU A O 1
ATOM 1879 N N . ALA A 1 251 ? -10.869 13.030 23.249 1.00 96.75 251 ALA A N 1
ATOM 1880 C CA . ALA A 1 251 ? -10.226 13.630 24.416 1.00 96.75 251 ALA A CA 1
ATOM 1881 C C . ALA A 1 251 ? -10.166 15.166 24.297 1.00 96.75 251 ALA A C 1
ATOM 1883 O O . ALA A 1 251 ? -10.380 15.877 25.276 1.00 96.75 251 ALA A O 1
ATOM 1884 N N . ALA A 1 252 ? -9.937 15.699 23.088 1.00 92.88 252 ALA A N 1
ATOM 1885 C CA . ALA A 1 252 ? -9.968 17.142 22.823 1.00 92.88 252 ALA A CA 1
ATOM 1886 C C . ALA A 1 252 ? -11.374 17.766 22.936 1.00 92.88 252 ALA A C 1
ATOM 1888 O O . ALA A 1 252 ? -11.482 18.932 23.309 1.00 92.88 252 ALA A O 1
ATOM 1889 N N . ASP A 1 253 ? -12.430 16.991 22.676 1.00 95.25 253 ASP A N 1
ATOM 1890 C CA . ASP A 1 253 ? -13.828 17.3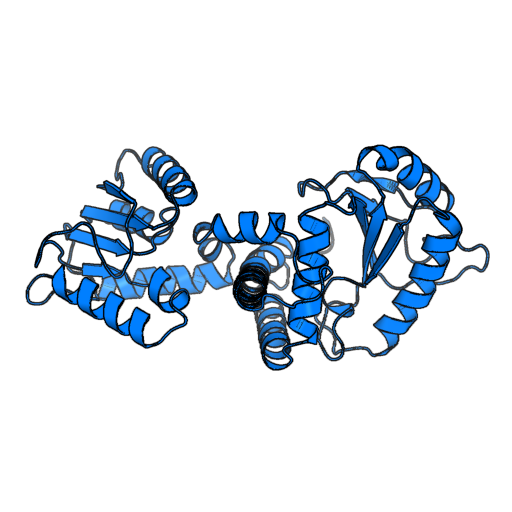76 22.905 1.00 95.25 253 ASP A CA 1
ATOM 1891 C C . ASP A 1 253 ? -14.232 17.301 24.399 1.00 95.25 253 ASP A C 1
ATOM 1893 O O . ASP A 1 253 ? -15.305 17.774 24.769 1.00 95.25 253 ASP A O 1
ATOM 1897 N N . GLY A 1 254 ? -13.368 16.765 25.274 1.00 96.88 254 GLY A N 1
ATOM 1898 C CA . GLY A 1 254 ? -13.550 16.756 26.732 1.00 96.88 254 GLY A CA 1
ATOM 1899 C C . GLY A 1 254 ? -14.087 15.450 27.331 1.00 96.88 254 GLY A C 1
ATOM 1900 O O . GLY A 1 254 ? -14.525 15.453 28.482 1.00 96.88 254 GLY A O 1
ATOM 1901 N N . HIS A 1 255 ? -14.072 14.341 26.587 1.00 98.12 255 HIS A N 1
ATOM 1902 C CA . HIS A 1 255 ? -14.440 13.020 27.111 1.00 98.12 255 HIS A CA 1
ATOM 1903 C C . HIS A 1 255 ? -13.295 12.352 27.892 1.00 98.12 255 HIS A C 1
ATOM 1905 O O . HIS A 1 255 ? -12.117 12.605 27.638 1.00 98.12 255 HIS A O 1
ATOM 1911 N N . GLU A 1 256 ? -13.643 11.439 28.803 1.00 98.06 256 GLU A N 1
ATOM 1912 C CA . GLU A 1 256 ? -12.685 10.530 29.439 1.00 98.06 256 GLU A CA 1
ATOM 1913 C C . GLU A 1 256 ? -12.496 9.319 28.521 1.00 98.06 256 GLU A C 1
ATOM 1915 O O . GLU A 1 256 ? -13.365 8.449 28.437 1.00 98.06 256 GLU A O 1
ATOM 1920 N N . VAL A 1 257 ? -11.393 9.294 27.769 1.00 98.31 257 VAL A N 1
ATOM 1921 C CA . VAL A 1 257 ? -11.197 8.320 26.687 1.00 98.31 257 VAL A CA 1
ATOM 1922 C C . VAL A 1 257 ? -10.175 7.257 27.056 1.00 98.31 257 VAL A C 1
ATOM 1924 O O . VAL A 1 257 ? -9.003 7.551 27.298 1.00 98.31 257 VAL A O 1
ATOM 1927 N N . HIS A 1 258 ? -10.609 6.005 27.011 1.00 98.31 258 HIS A N 1
ATOM 1928 C CA . HIS A 1 258 ? -9.774 4.832 27.218 1.00 98.31 258 HIS A CA 1
ATOM 1929 C C . HIS A 1 258 ? -9.603 4.110 25.881 1.00 98.31 258 HIS A C 1
ATOM 1931 O O . HIS A 1 258 ? -10.561 3.557 25.346 1.00 98.31 258 HIS A O 1
ATOM 1937 N N . LEU A 1 259 ? -8.392 4.120 25.327 1.00 96.38 259 LEU A N 1
ATOM 1938 C CA . LEU A 1 259 ? -8.068 3.397 24.101 1.00 96.38 259 LEU A CA 1
ATOM 1939 C C . LEU A 1 259 ? -7.633 1.967 24.430 1.00 96.38 259 LEU A C 1
ATOM 1941 O O . LEU A 1 259 ? -6.766 1.759 25.286 1.00 96.38 259 LEU A O 1
ATOM 1945 N N . ILE A 1 260 ? -8.214 0.997 23.724 1.00 94.62 260 ILE A N 1
ATOM 1946 C CA . ILE A 1 260 ? -7.882 -0.425 23.831 1.00 94.62 260 ILE A CA 1
ATOM 1947 C C . ILE A 1 260 ? -7.531 -0.965 22.448 1.00 94.62 260 ILE A C 1
ATOM 1949 O O . ILE A 1 260 ? -8.332 -0.846 21.522 1.00 94.62 260 ILE A O 1
ATOM 1953 N N . ASP A 1 261 ? -6.370 -1.603 22.320 1.00 84.62 261 ASP A N 1
ATOM 1954 C CA . ASP A 1 261 ? -5.935 -2.256 21.081 1.00 84.62 261 ASP A CA 1
ATOM 1955 C C . ASP A 1 261 ? -5.134 -3.538 21.376 1.00 84.62 261 ASP A C 1
ATOM 1957 O O . ASP A 1 261 ? -4.443 -3.583 22.397 1.00 84.62 261 ASP A O 1
ATOM 1961 N N . PRO A 1 262 ? -5.194 -4.585 20.532 1.00 76.44 262 PRO A N 1
ATOM 1962 C CA . PRO A 1 262 ? -4.370 -5.781 20.701 1.00 76.44 262 PRO A CA 1
ATOM 1963 C C . PRO A 1 262 ? -2.932 -5.646 20.158 1.00 76.44 262 PRO A C 1
ATOM 1965 O O . PRO A 1 262 ? -2.149 -6.579 20.344 1.00 76.44 262 PRO A O 1
ATOM 1968 N N . VAL A 1 263 ? -2.565 -4.544 19.487 1.00 64.31 263 VAL A N 1
ATOM 1969 C CA . VAL A 1 263 ? -1.238 -4.345 18.872 1.00 64.31 263 VAL A CA 1
ATOM 1970 C C . VAL A 1 263 ? -0.429 -3.280 19.626 1.00 64.31 263 VAL A C 1
ATOM 1972 O O . VAL A 1 263 ? -0.665 -2.082 19.479 1.00 64.31 263 VAL A O 1
ATOM 1975 N N . GLU A 1 264 ? 0.576 -3.707 20.398 1.00 65.94 264 GLU A N 1
ATOM 1976 C CA . GLU A 1 264 ? 1.399 -2.812 21.236 1.00 65.94 264 GLU A CA 1
ATOM 1977 C C . GLU A 1 264 ? 2.089 -1.691 20.432 1.00 65.94 264 GLU A C 1
ATOM 1979 O O . GLU A 1 264 ? 2.044 -0.536 20.848 1.00 65.94 264 GLU A O 1
ATOM 1984 N N . ASP A 1 265 ? 2.622 -1.987 19.240 1.00 50.12 265 ASP A N 1
ATOM 1985 C CA . ASP A 1 265 ? 3.250 -0.998 18.347 1.00 50.12 265 ASP A CA 1
ATOM 1986 C C . ASP A 1 265 ? 2.292 0.169 17.992 1.00 50.12 265 ASP A C 1
ATOM 1988 O O . ASP A 1 265 ? 2.719 1.311 17.816 1.00 50.12 265 ASP A O 1
ATOM 1992 N N . LEU A 1 266 ? 0.974 -0.078 17.919 1.00 58.88 266 LEU A N 1
ATOM 1993 C CA . LEU A 1 266 ? -0.027 0.976 17.696 1.00 58.88 266 LEU A CA 1
ATOM 1994 C C . LEU A 1 266 ? -0.310 1.786 18.965 1.00 58.88 266 LEU A C 1
ATOM 1996 O O . LEU A 1 266 ? -0.540 2.994 18.878 1.00 58.88 266 LEU A O 1
ATOM 2000 N N . LEU A 1 267 ? -0.237 1.148 20.135 1.00 69.00 267 LEU A N 1
ATOM 2001 C CA . LEU A 1 267 ? -0.352 1.814 21.432 1.00 69.00 267 LEU A CA 1
ATOM 2002 C C . LEU A 1 267 ? 0.837 2.746 21.699 1.00 69.00 267 LEU A C 1
ATOM 2004 O O . LEU A 1 267 ? 0.650 3.803 22.298 1.00 69.00 267 LEU A O 1
ATOM 2008 N N . GLU A 1 268 ? 2.045 2.409 21.240 1.00 63.75 268 GLU A N 1
ATOM 2009 C CA . GLU A 1 268 ? 3.200 3.316 21.296 1.00 63.75 268 GLU A CA 1
ATOM 2010 C C . GLU A 1 268 ? 2.942 4.601 20.497 1.00 63.75 268 GLU A C 1
ATOM 2012 O O . GLU A 1 268 ? 3.034 5.698 21.053 1.00 63.75 268 GLU A O 1
ATOM 2017 N N . VAL A 1 269 ? 2.475 4.484 19.250 1.00 63.38 269 VAL A N 1
ATOM 2018 C CA . VAL A 1 269 ? 2.089 5.645 18.424 1.00 63.38 269 VAL A CA 1
ATOM 2019 C C . VAL A 1 269 ? 0.929 6.433 19.058 1.00 63.38 269 VAL A C 1
ATOM 2021 O O . VAL A 1 269 ? 0.940 7.666 19.060 1.00 63.38 269 VAL A O 1
ATOM 2024 N N . ALA A 1 270 ? -0.056 5.757 19.663 1.00 75.38 270 ALA A N 1
ATOM 2025 C CA . ALA A 1 270 ? -1.131 6.417 20.409 1.00 75.38 270 ALA A CA 1
ATOM 2026 C C . ALA A 1 270 ? -0.603 7.227 21.611 1.00 75.38 270 ALA A C 1
ATOM 2028 O O . ALA A 1 270 ? -1.101 8.325 21.880 1.00 75.38 270 ALA A O 1
ATOM 2029 N N . ARG A 1 271 ? 0.414 6.721 22.328 1.00 85.62 271 ARG A N 1
ATOM 2030 C CA . ARG A 1 271 ? 1.058 7.423 23.455 1.00 85.62 271 ARG A CA 1
ATOM 2031 C C . ARG A 1 271 ? 1.791 8.674 22.978 1.00 85.62 271 ARG A C 1
ATOM 2033 O O . ARG A 1 271 ? 1.635 9.720 23.605 1.00 85.62 271 ARG A O 1
ATOM 2040 N N . GLU A 1 272 ? 2.514 8.603 21.861 1.00 71.19 272 GLU A N 1
ATOM 2041 C CA . GLU A 1 272 ? 3.159 9.772 21.241 1.00 71.19 272 GLU A CA 1
ATOM 2042 C C . GLU A 1 272 ? 2.132 10.836 20.821 1.00 71.19 272 GLU A C 1
ATOM 2044 O O . GLU A 1 272 ? 2.286 12.020 21.131 1.00 71.19 272 GLU A O 1
ATOM 2049 N N . ILE A 1 273 ? 1.034 10.417 20.182 1.00 77.62 273 ILE A N 1
ATOM 2050 C CA . ILE A 1 273 ? -0.061 11.305 19.766 1.00 77.62 273 ILE A CA 1
ATOM 2051 C C . ILE A 1 273 ? -0.752 11.964 20.969 1.00 77.62 273 ILE A C 1
ATOM 2053 O O . ILE A 1 273 ? -1.064 13.155 20.908 1.00 77.62 273 ILE A O 1
ATOM 2057 N N . SER A 1 274 ? -0.963 11.223 22.060 1.00 92.06 274 SER A N 1
ATOM 2058 C CA . SER A 1 274 ? -1.506 11.748 23.320 1.00 92.06 274 SER A CA 1
ATOM 2059 C C . SER A 1 274 ? -0.552 12.762 23.966 1.00 92.06 274 SER A C 1
ATOM 2061 O O . SER A 1 274 ? -0.964 13.863 24.335 1.00 92.06 274 SER A O 1
ATOM 2063 N N . ALA A 1 275 ? 0.748 12.449 24.020 1.00 89.56 275 ALA A N 1
ATOM 2064 C CA . ALA A 1 275 ? 1.781 13.339 24.552 1.00 89.56 275 ALA A CA 1
ATOM 2065 C C . ALA A 1 275 ? 1.919 14.650 23.752 1.00 89.56 275 ALA A C 1
ATOM 2067 O O . ALA A 1 275 ? 2.256 15.688 24.322 1.00 89.56 275 ALA A O 1
ATOM 2068 N N . ALA A 1 276 ? 1.602 14.631 22.453 1.00 81.62 276 ALA A N 1
ATOM 2069 C CA . ALA A 1 276 ? 1.557 15.822 21.605 1.00 81.62 276 ALA A CA 1
ATOM 2070 C C . ALA A 1 276 ? 0.354 16.757 21.883 1.00 81.62 276 ALA A C 1
ATOM 2072 O O . ALA A 1 276 ? 0.318 17.863 21.341 1.00 81.62 276 ALA A O 1
ATOM 2073 N N . GLN A 1 277 ? -0.612 16.362 22.726 1.00 87.12 277 GLN A N 1
ATOM 2074 C CA . GLN A 1 277 ? -1.749 17.198 23.142 1.00 87.12 277 GLN A CA 1
ATOM 2075 C C . GLN A 1 277 ? -1.917 17.279 24.675 1.00 87.12 277 GLN A C 1
ATOM 2077 O O . GLN A 1 277 ? -2.945 16.883 25.222 1.00 87.12 277 GLN A O 1
ATOM 2082 N N . PRO A 1 278 ? -0.949 17.864 25.406 1.00 90.88 278 PRO A N 1
ATOM 2083 C CA . PRO A 1 278 ? -0.930 17.856 26.875 1.00 90.88 278 PRO A CA 1
ATOM 2084 C C . PRO A 1 278 ? -2.094 18.607 27.550 1.00 90.88 278 PRO A C 1
ATOM 2086 O O . PRO A 1 278 ? -2.276 18.478 28.756 1.00 90.88 278 PRO A O 1
ATOM 2089 N N . ALA A 1 279 ? -2.877 19.392 26.801 1.00 94.00 279 ALA A N 1
ATOM 2090 C CA . ALA A 1 279 ? -4.091 20.047 27.295 1.00 94.00 279 ALA A CA 1
ATOM 2091 C C . ALA A 1 279 ? -5.323 19.116 27.331 1.00 94.00 279 ALA A C 1
ATOM 2093 O O . ALA A 1 279 ? -6.294 19.425 28.016 1.00 94.00 279 ALA A O 1
ATOM 2094 N N . SER A 1 280 ? -5.284 18.002 26.597 1.00 95.19 280 SER A N 1
ATOM 2095 C CA . SER A 1 280 ? -6.375 17.032 26.451 1.00 95.19 280 SER A CA 1
ATOM 2096 C C . SER A 1 280 ? -5.823 15.618 26.181 1.00 95.19 280 SER A C 1
ATOM 2098 O O . SER A 1 280 ? -6.060 15.042 25.113 1.00 95.19 280 SER A O 1
ATOM 2100 N N . PRO A 1 281 ? -5.028 15.049 27.108 1.00 96.62 281 PRO A N 1
ATOM 2101 C CA . PRO A 1 281 ? -4.454 13.719 26.937 1.00 96.62 281 PRO A CA 1
ATOM 2102 C C . PRO A 1 281 ? -5.542 12.636 26.935 1.00 96.62 281 PRO A C 1
ATOM 2104 O O . PRO A 1 281 ? -6.573 12.763 27.591 1.00 96.62 281 PRO A O 1
ATOM 2107 N N . ILE A 1 282 ? -5.276 11.536 26.234 1.00 97.88 282 ILE A N 1
ATOM 2108 C CA . ILE A 1 282 ? -6.097 10.318 26.281 1.00 97.88 282 ILE A CA 1
ATOM 2109 C C . ILE A 1 282 ? -5.946 9.693 27.677 1.00 97.88 282 ILE A C 1
ATOM 2111 O O . ILE A 1 282 ? -4.820 9.475 28.131 1.00 97.88 282 ILE A O 1
ATOM 2115 N N . THR A 1 283 ? -7.065 9.415 28.354 1.00 98.06 283 THR A N 1
ATOM 2116 C CA . THR A 1 283 ? -7.129 9.019 29.774 1.00 98.06 283 THR A CA 1
ATOM 2117 C C . THR A 1 283 ? -6.392 7.713 30.067 1.00 98.06 283 THR A C 1
ATOM 2119 O O . THR A 1 283 ? -5.678 7.625 31.067 1.00 98.06 283 THR A O 1
ATOM 2122 N N . SER A 1 284 ? -6.511 6.703 29.201 1.00 97.94 284 SER A N 1
ATOM 2123 C CA . SER A 1 284 ? -5.630 5.528 29.236 1.00 97.94 284 SER A CA 1
ATOM 2124 C C . SER A 1 284 ? -5.430 4.909 27.857 1.00 97.94 284 SER A C 1
ATOM 2126 O O . SER A 1 284 ? -6.268 5.046 26.971 1.00 97.94 284 SER A O 1
ATOM 2128 N N . ILE A 1 285 ? -4.312 4.203 27.688 1.00 96.81 285 ILE A N 1
ATOM 2129 C CA . ILE A 1 285 ? -3.934 3.493 26.462 1.00 96.81 285 ILE A CA 1
ATOM 2130 C C . ILE A 1 285 ? -3.459 2.100 26.891 1.00 96.81 285 ILE A C 1
ATOM 2132 O O . ILE A 1 285 ? -2.443 1.984 27.583 1.00 96.81 285 ILE A O 1
ATOM 2136 N N . THR A 1 286 ? -4.219 1.056 26.557 1.00 95.38 286 THR A N 1
ATOM 2137 C CA . THR A 1 286 ? -4.100 -0.270 27.189 1.00 95.38 286 THR A CA 1
ATOM 2138 C C . THR A 1 286 ? -4.154 -1.407 26.170 1.00 95.38 286 THR A C 1
ATOM 2140 O O . THR A 1 286 ? -5.004 -1.416 25.285 1.00 95.38 286 THR A O 1
ATOM 2143 N N . LEU A 1 287 ? -3.281 -2.404 26.338 1.00 84.56 287 LEU A N 1
ATOM 2144 C CA . LEU A 1 287 ? -3.311 -3.640 25.556 1.00 84.56 287 LEU A CA 1
ATOM 2145 C C . LEU A 1 287 ? -4.544 -4.475 25.929 1.00 84.56 287 LEU A C 1
ATOM 2147 O O . LEU A 1 287 ? -4.738 -4.804 27.102 1.00 84.56 287 LEU A O 1
ATOM 2151 N N . GLY A 1 288 ? -5.381 -4.823 24.952 1.00 84.56 288 GLY A N 1
ATOM 2152 C CA . GLY A 1 288 ? -6.598 -5.599 25.197 1.00 84.56 288 GLY A CA 1
ATOM 2153 C C . GLY A 1 288 ? -7.320 -6.039 23.926 1.00 84.56 288 GLY A C 1
ATOM 2154 O O . GLY A 1 288 ? -7.068 -5.533 22.838 1.00 84.56 288 GLY A O 1
ATOM 2155 N N . GLU A 1 289 ? -8.228 -7.005 24.061 1.00 83.19 289 GLU A N 1
ATOM 2156 C CA . GLU A 1 289 ? -8.903 -7.651 22.930 1.00 83.19 289 GLU A CA 1
ATOM 2157 C C . GLU A 1 289 ? -10.417 -7.404 22.993 1.00 83.19 289 GLU A C 1
ATOM 2159 O O . GLU A 1 289 ? -11.017 -7.423 24.067 1.00 83.19 289 GLU A O 1
ATOM 2164 N N . ALA A 1 290 ? -11.049 -7.157 21.844 1.00 86.25 290 ALA A N 1
ATOM 2165 C CA . ALA A 1 290 ? -12.432 -6.681 21.773 1.00 86.25 290 ALA A CA 1
ATOM 2166 C C . ALA A 1 290 ? -13.495 -7.651 22.334 1.00 86.25 290 ALA A C 1
ATOM 2168 O O . ALA A 1 290 ? -14.610 -7.222 22.616 1.00 86.25 290 ALA A O 1
ATOM 2169 N N . ARG A 1 291 ? -13.177 -8.943 22.488 1.00 90.31 291 ARG A N 1
ATOM 2170 C CA . ARG A 1 291 ? -14.046 -9.984 23.073 1.00 90.31 291 ARG A CA 1
ATOM 2171 C C . ARG A 1 291 ? -13.777 -10.218 24.566 1.00 90.31 291 ARG A C 1
ATOM 2173 O O . ARG A 1 291 ? -14.492 -11.006 25.179 1.00 90.31 291 ARG A O 1
ATOM 2180 N N . ALA A 1 292 ? -12.750 -9.580 25.129 1.00 93.12 292 ALA A N 1
ATOM 2181 C CA . ALA A 1 292 ? -12.354 -9.671 26.532 1.00 93.12 292 ALA A CA 1
ATOM 2182 C C . ALA A 1 292 ? -11.748 -8.328 26.986 1.00 93.12 292 ALA A C 1
ATOM 2184 O O . ALA A 1 292 ? -10.532 -8.179 27.135 1.00 93.12 292 ALA A O 1
ATOM 2185 N N . LEU A 1 293 ? -12.609 -7.325 27.165 1.00 95.25 293 LEU A N 1
ATOM 2186 C CA . LEU A 1 293 ? -12.206 -5.961 27.493 1.00 95.25 293 LEU A CA 1
ATOM 2187 C C . LEU A 1 293 ? -11.715 -5.875 28.949 1.00 95.25 293 LEU A C 1
ATOM 2189 O O . LEU A 1 293 ? -12.413 -6.346 29.851 1.00 95.25 293 LEU A O 1
ATOM 2193 N N . PRO A 1 294 ? -10.578 -5.202 29.226 1.00 93.94 294 PRO A N 1
ATOM 2194 C CA . PRO A 1 294 ? -10.000 -5.076 30.571 1.00 93.94 294 PRO A CA 1
ATOM 2195 C C . PRO A 1 294 ? -10.741 -4.042 31.448 1.00 93.94 294 PRO A C 1
ATOM 2197 O O . PRO A 1 294 ? -10.129 -3.250 32.159 1.00 93.94 294 PRO A O 1
ATOM 2200 N N . HIS A 1 295 ? -12.072 -4.034 31.375 1.00 96.38 295 HIS A N 1
ATOM 2201 C CA . HIS A 1 295 ? -12.975 -3.070 31.999 1.00 96.38 295 HIS A CA 1
ATOM 2202 C C . HIS A 1 295 ? -14.121 -3.792 32.724 1.00 96.38 295 HIS A C 1
ATOM 2204 O O . HIS A 1 295 ? -14.553 -4.879 32.323 1.00 96.38 295 HIS A O 1
ATOM 2210 N N . ALA A 1 296 ? -14.603 -3.199 33.817 1.00 97.06 296 ALA A N 1
ATOM 2211 C CA . ALA A 1 296 ? -15.670 -3.765 34.641 1.00 97.06 296 ALA A CA 1
ATOM 2212 C C . ALA A 1 296 ? -17.053 -3.650 33.972 1.00 97.06 296 ALA A C 1
ATOM 2214 O O . ALA A 1 296 ? -17.264 -2.828 33.082 1.00 97.06 296 ALA A O 1
AT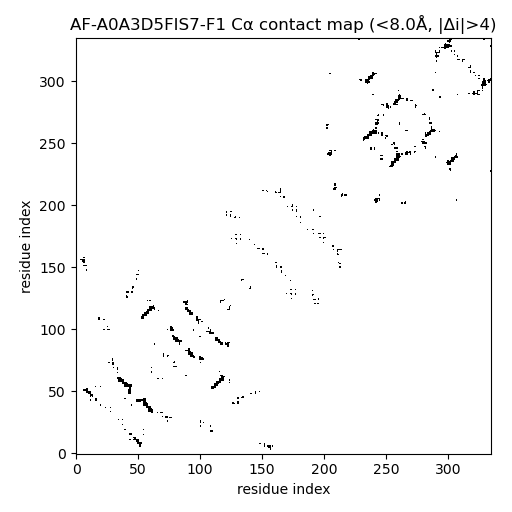OM 2215 N N . ASP A 1 297 ? -18.005 -4.464 34.424 1.00 97.88 297 ASP A N 1
ATOM 2216 C CA . ASP A 1 297 ? -19.401 -4.377 33.988 1.00 97.88 297 ASP A CA 1
ATOM 2217 C C . ASP A 1 297 ? -19.961 -2.978 34.294 1.00 97.88 297 ASP A C 1
ATOM 2219 O O . ASP A 1 297 ? -19.804 -2.468 35.406 1.00 97.88 297 ASP A O 1
ATOM 2223 N N . GLY A 1 298 ? -20.610 -2.343 33.315 1.00 97.69 298 GLY A N 1
ATOM 2224 C CA . GLY A 1 298 ? -21.170 -1.000 33.486 1.00 97.69 298 GLY A CA 1
ATOM 2225 C C . GLY A 1 298 ? -20.152 0.111 33.788 1.00 97.69 298 GLY A C 1
ATOM 2226 O O . GLY A 1 298 ? -20.506 1.099 34.433 1.00 97.69 298 GLY A O 1
ATOM 2227 N N . SER A 1 299 ? -18.891 -0.014 33.363 1.00 97.56 299 SER A N 1
ATOM 2228 C CA . SER A 1 299 ? -17.885 1.032 33.583 1.00 97.56 299 SER A CA 1
ATOM 2229 C C . SER A 1 299 ? -18.004 2.234 32.640 1.00 97.56 299 SER A C 1
ATOM 2231 O O . SER A 1 299 ? -17.631 3.332 33.048 1.00 97.56 299 SER A O 1
ATOM 2233 N N . ALA A 1 300 ? -18.510 2.054 31.416 1.00 97.94 300 ALA A N 1
ATOM 2234 C CA . ALA A 1 300 ? -18.466 3.046 30.336 1.00 97.94 300 ALA A CA 1
ATOM 2235 C C . ALA A 1 300 ? -19.843 3.621 29.960 1.00 97.94 300 ALA A C 1
ATOM 2237 O O . ALA A 1 300 ? -20.868 2.946 30.069 1.00 97.94 300 ALA A O 1
ATOM 2238 N N . ASP A 1 301 ? -19.855 4.862 29.474 1.00 98.12 301 ASP A N 1
ATOM 2239 C CA . ASP A 1 301 ? -21.043 5.531 28.930 1.00 98.12 301 ASP A CA 1
ATOM 2240 C C . ASP A 1 301 ? -21.203 5.269 27.423 1.00 98.12 301 ASP A C 1
ATOM 2242 O O . ASP A 1 301 ? -22.326 5.182 26.920 1.00 98.12 301 ASP A O 1
ATOM 2246 N N . ALA A 1 302 ? -20.087 5.088 26.708 1.00 97.81 302 ALA A N 1
ATOM 2247 C CA . ALA A 1 302 ? -20.077 4.684 25.307 1.00 97.81 302 ALA A CA 1
ATOM 2248 C C . ALA A 1 302 ? -18.898 3.761 24.954 1.00 97.81 302 ALA A C 1
ATOM 2250 O O . ALA A 1 302 ? -17.834 3.814 25.576 1.00 97.81 302 ALA A O 1
ATOM 2251 N N . VAL A 1 303 ? -19.076 2.943 23.916 1.00 97.44 303 VAL A N 1
ATOM 2252 C CA . VAL A 1 303 ? -18.033 2.093 23.329 1.00 97.44 303 VAL A CA 1
ATOM 2253 C C . VAL A 1 303 ? -18.004 2.321 21.824 1.00 97.44 303 VAL A C 1
ATOM 2255 O O . VAL A 1 303 ? -18.975 2.029 21.138 1.00 97.44 303 VAL A O 1
ATOM 2258 N N . LEU A 1 304 ? -16.883 2.797 21.289 1.00 94.25 304 LEU A N 1
ATOM 2259 C CA . LEU A 1 304 ? -16.651 2.805 19.850 1.00 94.25 304 LEU A CA 1
ATOM 2260 C C . LEU A 1 304 ? -16.066 1.455 19.444 1.00 94.25 304 LEU A C 1
ATOM 2262 O O . LEU A 1 304 ? -15.014 1.047 19.929 1.00 94.25 304 LEU A O 1
ATOM 2266 N N . LEU A 1 305 ? -16.776 0.763 18.553 1.00 87.56 305 LEU A N 1
ATOM 2267 C CA . LEU A 1 305 ? -16.426 -0.570 18.055 1.00 87.56 305 LEU A CA 1
ATOM 2268 C C . LEU A 1 305 ? -16.002 -0.549 16.575 1.00 87.56 305 LEU A C 1
ATOM 2270 O O . LEU A 1 305 ? -16.205 -1.523 15.847 1.00 87.56 305 LEU A O 1
ATOM 2274 N N . PHE A 1 306 ? -15.439 0.572 16.109 1.00 77.81 306 PHE A N 1
ATOM 2275 C CA . PHE A 1 306 ? -15.114 0.763 14.695 1.00 77.81 306 PHE A CA 1
ATOM 2276 C C . PHE A 1 306 ? -14.094 -0.274 14.198 1.00 77.81 306 PHE A C 1
ATOM 2278 O O . PHE A 1 306 ? -14.448 -1.065 13.327 1.00 77.81 306 PHE A O 1
ATOM 2285 N N . GLY A 1 307 ? -12.891 -0.356 14.774 1.00 63.22 307 GLY A N 1
ATOM 2286 C CA . GLY A 1 307 ? -11.849 -1.291 14.320 1.00 63.22 307 GLY A CA 1
ATOM 2287 C C . GLY A 1 307 ? -12.272 -2.774 14.302 1.00 63.22 307 GLY A C 1
ATOM 2288 O O . GLY A 1 307 ? -12.250 -3.419 13.245 1.00 63.22 307 GLY A O 1
ATOM 2289 N N . PRO A 1 308 ? -12.739 -3.359 15.426 1.00 57.12 308 PRO A N 1
ATOM 2290 C CA . PRO A 1 308 ? -12.972 -4.799 15.526 1.00 57.12 308 PRO A CA 1
ATOM 2291 C C . PRO A 1 308 ? -14.092 -5.313 14.622 1.00 57.12 308 PRO A C 1
ATOM 2293 O O . PRO A 1 308 ? -14.053 -6.470 14.203 1.00 57.12 308 PRO A O 1
ATOM 2296 N N . LEU A 1 309 ? -15.083 -4.485 14.275 1.00 63.53 309 LEU A N 1
ATOM 2297 C CA . LEU A 1 309 ? -16.150 -4.900 13.360 1.00 63.53 309 LEU A CA 1
ATOM 2298 C C . LEU A 1 309 ? -15.666 -5.063 11.910 1.00 63.53 309 LEU A C 1
ATOM 2300 O O . LEU A 1 309 ? -16.260 -5.862 11.180 1.00 63.53 309 LEU A O 1
ATOM 2304 N N . TYR A 1 310 ? -14.579 -4.388 11.518 1.00 55.03 310 TYR A N 1
ATOM 2305 C CA . TYR A 1 310 ? -13.904 -4.597 10.232 1.00 55.03 310 TYR A CA 1
ATOM 2306 C C . TYR A 1 310 ? -12.855 -5.722 10.280 1.00 55.03 310 TYR A C 1
ATOM 2308 O O . TYR A 1 310 ? -12.604 -6.353 9.256 1.00 55.03 310 TYR A O 1
ATOM 2316 N N . HIS A 1 311 ? -12.261 -5.999 11.447 1.00 51.25 311 HIS A N 1
ATOM 2317 C CA . HIS A 1 311 ? -11.180 -6.988 11.595 1.00 51.25 311 HIS A CA 1
ATOM 2318 C C . HIS A 1 311 ? -11.641 -8.399 11.985 1.00 51.25 311 HIS A C 1
ATOM 2320 O O . HIS A 1 311 ? -11.009 -9.386 11.613 1.00 51.25 311 HIS A O 1
ATOM 2326 N N . LEU A 1 312 ? -12.772 -8.547 12.674 1.00 55.47 312 LEU A N 1
ATOM 2327 C CA . LEU A 1 312 ? -13.305 -9.861 13.032 1.00 55.47 312 LEU A CA 1
ATOM 2328 C C . LEU A 1 312 ? -14.095 -10.452 11.854 1.00 55.47 312 LEU A C 1
ATOM 2330 O O . LEU A 1 312 ? -15.303 -10.254 11.729 1.00 55.47 312 LEU A O 1
ATOM 2334 N N . THR A 1 313 ? -13.426 -11.219 10.990 1.00 57.16 313 THR A N 1
ATOM 2335 C CA . THR A 1 313 ? -14.019 -11.849 9.788 1.00 57.16 313 THR A CA 1
ATOM 2336 C C . THR A 1 313 ? -15.115 -12.873 10.116 1.00 57.16 313 THR A C 1
ATOM 2338 O O . THR A 1 313 ? -16.133 -12.963 9.418 1.00 57.16 313 THR A O 1
ATOM 2341 N N . GLN A 1 314 ? -14.988 -13.586 11.238 1.00 61.16 314 GLN A N 1
ATOM 2342 C CA . GLN A 1 314 ? -15.956 -14.589 11.688 1.00 61.16 314 GLN A CA 1
ATOM 2343 C C . GLN A 1 314 ? -17.175 -13.972 12.387 1.00 61.16 314 GLN A C 1
ATOM 2345 O O . GLN A 1 314 ? -17.055 -13.164 13.310 1.00 61.16 314 GLN A O 1
ATOM 2350 N N . ARG A 1 315 ? -18.385 -14.411 12.003 1.00 75.44 315 ARG A N 1
ATOM 2351 C CA . ARG A 1 315 ? -19.640 -13.905 12.594 1.00 75.44 315 ARG A CA 1
ATOM 2352 C C . ARG A 1 315 ? -19.721 -14.143 14.105 1.00 75.44 315 ARG A C 1
ATOM 2354 O O . ARG A 1 315 ? -20.233 -13.275 14.805 1.00 75.44 315 ARG A O 1
ATOM 2361 N N . ALA A 1 316 ? -19.242 -15.289 14.595 1.00 75.56 316 ALA A N 1
ATOM 2362 C CA . ALA A 1 316 ? -19.235 -15.597 16.026 1.00 75.56 316 ALA A CA 1
ATOM 2363 C C . ALA A 1 316 ? -18.409 -14.564 16.813 1.00 75.56 316 ALA A C 1
ATOM 2365 O O . ALA A 1 316 ? -18.933 -13.951 17.738 1.00 75.56 316 ALA A O 1
ATOM 2366 N N . ALA A 1 317 ? -17.191 -14.269 16.347 1.00 67.94 317 ALA A N 1
ATOM 2367 C CA . ALA A 1 317 ? -16.301 -13.298 16.974 1.00 67.94 317 ALA A CA 1
ATOM 2368 C C . ALA A 1 317 ? -16.887 -11.871 16.990 1.00 67.94 317 ALA A C 1
ATOM 2370 O O . ALA A 1 317 ? -16.825 -11.206 18.020 1.00 67.94 317 ALA A O 1
ATOM 2371 N N . ARG A 1 318 ? -17.543 -11.412 15.907 1.00 81.19 318 ARG A N 1
ATOM 2372 C CA . ARG A 1 318 ? -18.260 -10.112 15.919 1.00 81.19 318 ARG A CA 1
ATOM 2373 C C . ARG A 1 318 ? -19.383 -10.066 16.955 1.00 81.19 318 ARG A C 1
ATOM 2375 O O . ARG A 1 318 ? -19.601 -9.036 17.580 1.00 81.19 318 ARG A O 1
ATOM 2382 N N . VAL A 1 319 ? -20.108 -11.172 17.136 1.00 85.62 319 VAL A N 1
ATOM 2383 C CA . VAL A 1 319 ? -21.178 -11.272 18.143 1.00 85.62 319 VAL A CA 1
ATOM 2384 C C . VAL A 1 319 ? -20.606 -11.313 19.565 1.00 85.62 319 VAL A C 1
ATOM 2386 O O . VAL A 1 319 ? -21.223 -10.765 20.472 1.00 85.62 319 VAL A O 1
ATOM 2389 N N . GLU A 1 320 ? -19.439 -11.924 19.771 1.00 88.25 320 GLU A N 1
ATOM 2390 C CA . GLU A 1 320 ? -18.714 -11.893 21.049 1.00 88.25 320 GLU A CA 1
ATOM 2391 C C . GLU A 1 320 ? -18.243 -10.475 21.394 1.00 88.25 320 GLU A C 1
ATOM 2393 O O . GLU A 1 320 ? -18.569 -9.993 22.473 1.00 88.25 320 GLU A O 1
ATOM 2398 N N . ALA A 1 321 ? -17.597 -9.766 20.462 1.00 87.31 321 ALA A N 1
ATOM 2399 C CA . ALA A 1 321 ? -17.151 -8.388 20.682 1.00 87.31 321 ALA A CA 1
ATOM 2400 C C . ALA A 1 321 ? -18.318 -7.422 20.968 1.00 87.31 321 ALA A C 1
ATOM 2402 O O . ALA A 1 321 ? -18.233 -6.588 21.865 1.00 87.31 321 ALA A O 1
ATOM 2403 N N . LEU A 1 322 ? -19.452 -7.575 20.271 1.00 92.00 322 LEU A N 1
ATOM 2404 C CA . LEU A 1 322 ? -20.663 -6.793 20.556 1.00 92.00 322 LEU A CA 1
ATOM 2405 C C . LEU A 1 322 ? -21.255 -7.098 21.940 1.00 92.00 322 LEU A C 1
ATOM 2407 O O . LEU A 1 322 ? -21.688 -6.179 22.629 1.00 92.00 322 LEU A O 1
ATOM 2411 N N . ARG A 1 323 ? -21.267 -8.366 22.377 1.00 95.56 323 ARG A N 1
ATOM 2412 C CA . ARG A 1 323 ? -21.698 -8.719 23.744 1.00 95.56 323 ARG A CA 1
ATOM 2413 C C . ARG A 1 323 ? -20.779 -8.114 24.796 1.00 95.56 323 ARG A C 1
ATOM 2415 O O . ARG A 1 323 ? -21.272 -7.660 25.822 1.00 95.56 323 ARG A O 1
ATOM 2422 N N . GLU A 1 324 ? -19.479 -8.111 24.535 1.00 97.00 324 GLU A N 1
ATOM 2423 C CA . GLU A 1 324 ? -18.480 -7.579 25.452 1.00 97.00 324 GLU A CA 1
ATOM 2424 C C . GLU A 1 324 ? -18.565 -6.050 25.565 1.00 97.00 324 GLU A C 1
ATOM 2426 O O . GLU A 1 324 ? -18.561 -5.518 26.674 1.00 97.00 324 GLU A O 1
ATOM 2431 N N . ALA A 1 325 ? -18.785 -5.343 24.451 1.00 96.12 325 ALA A N 1
ATOM 2432 C CA . ALA A 1 325 ? -19.139 -3.924 24.474 1.00 96.12 325 ALA A CA 1
ATOM 2433 C C . ALA A 1 325 ? -20.427 -3.669 25.281 1.00 96.12 325 ALA A C 1
ATOM 2435 O O . ALA A 1 325 ? -20.455 -2.797 26.146 1.00 96.12 325 ALA A O 1
ATOM 2436 N N . CYS A 1 326 ? -21.478 -4.475 25.088 1.00 96.94 326 CYS A N 1
ATOM 2437 C CA . CYS A 1 326 ? -22.697 -4.368 25.896 1.00 96.94 326 CYS A CA 1
ATOM 2438 C C . CYS A 1 326 ? -22.490 -4.689 27.390 1.00 96.94 326 CYS A C 1
ATOM 2440 O O . CYS A 1 326 ? -23.252 -4.178 28.205 1.00 96.94 326 CYS A O 1
ATOM 2442 N N . ARG A 1 327 ? -21.497 -5.509 27.767 1.00 97.88 327 ARG A N 1
ATOM 2443 C CA . ARG A 1 327 ? -21.170 -5.817 29.174 1.00 97.88 327 ARG A CA 1
ATOM 2444 C C . ARG A 1 327 ? -20.579 -4.603 29.892 1.00 97.88 327 ARG A C 1
ATOM 2446 O O . ARG A 1 327 ? -20.966 -4.301 31.019 1.00 97.88 327 ARG A O 1
ATOM 2453 N N . VAL A 1 328 ? -19.637 -3.914 29.250 1.00 97.88 328 VAL A N 1
ATOM 2454 C CA . VAL A 1 328 ? -18.935 -2.763 29.848 1.00 97.88 328 VAL A CA 1
ATOM 2455 C C . VAL A 1 328 ? -19.758 -1.471 29.817 1.00 97.88 328 VAL A C 1
ATOM 2457 O O . VAL A 1 328 ? -19.431 -0.528 30.536 1.00 97.88 328 VAL A O 1
ATOM 2460 N N . LEU A 1 329 ? -20.841 -1.416 29.036 1.00 98.06 329 LEU A N 1
ATOM 2461 C CA . LEU A 1 329 ? -21.759 -0.277 28.999 1.00 98.06 329 LEU A CA 1
ATOM 2462 C C . LEU A 1 329 ? -22.680 -0.198 30.221 1.00 98.06 329 LEU A C 1
ATOM 2464 O O . LEU A 1 329 ? -23.255 -1.184 30.682 1.00 98.06 329 LEU A O 1
ATOM 2468 N N . ARG A 1 330 ? -22.879 1.027 30.712 1.00 96.88 330 ARG A N 1
ATOM 2469 C CA . ARG A 1 330 ? -23.922 1.372 31.687 1.00 96.88 330 ARG A CA 1
ATOM 2470 C C . ARG A 1 330 ? -25.316 1.203 31.076 1.00 96.88 330 ARG A C 1
ATOM 2472 O O . ARG A 1 330 ? -25.500 1.221 29.861 1.00 96.88 330 ARG A O 1
ATOM 2479 N N . SER A 1 331 ? -26.331 1.105 31.935 1.00 92.62 331 SER A N 1
ATOM 2480 C CA . SER A 1 331 ? -27.734 1.120 31.502 1.00 92.62 331 SER A CA 1
ATOM 2481 C C . SER A 1 331 ? -28.047 2.410 30.734 1.00 92.62 331 SER A C 1
ATOM 2483 O O . SER A 1 331 ? -27.991 3.495 31.310 1.00 92.62 331 SER A O 1
ATOM 2485 N N . GLY A 1 332 ? -28.377 2.285 29.445 1.00 89.38 332 GLY A N 1
ATOM 2486 C CA . GLY A 1 332 ? -28.611 3.418 28.541 1.00 89.38 332 GLY A CA 1
ATOM 2487 C C . GLY A 1 332 ? -27.373 3.933 27.795 1.00 89.38 332 GLY A C 1
ATOM 2488 O O . GLY A 1 332 ? -27.500 4.908 27.060 1.00 89.38 332 GLY A O 1
ATOM 2489 N N . GLY A 1 333 ? -26.208 3.297 27.957 1.00 92.62 333 GLY A N 1
ATOM 2490 C CA . GLY A 1 333 ? -25.001 3.603 27.187 1.00 92.62 333 GLY A CA 1
ATOM 2491 C C . GLY A 1 333 ? -25.082 3.169 25.715 1.00 92.62 333 GLY A C 1
ATOM 2492 O O . GLY A 1 333 ? -25.968 2.402 25.328 1.00 92.62 333 GLY A O 1
ATOM 2493 N N . VAL A 1 334 ? -24.156 3.674 24.893 1.00 94.38 334 VAL A N 1
ATOM 2494 C CA . VAL A 1 334 ? -24.217 3.600 23.416 1.00 94.38 334 VAL A CA 1
ATOM 2495 C C . VAL A 1 334 ? -23.042 2.808 22.820 1.00 94.38 334 VAL A C 1
ATOM 2497 O O . VAL A 1 334 ? -21.915 2.914 23.302 1.00 94.38 334 VAL A O 1
ATOM 2500 N N . VAL A 1 335 ? -23.309 2.042 21.755 1.00 91.19 335 VAL A N 1
ATOM 2501 C CA . VAL A 1 335 ? -22.336 1.317 20.909 1.00 91.19 335 VAL A CA 1
ATOM 2502 C C . VAL A 1 335 ? -22.658 1.513 19.428 1.00 91.19 335 VAL A C 1
ATOM 2504 O O . VAL A 1 335 ? -23.871 1.602 19.124 1.00 91.19 335 VAL A O 1
#

Mean predicted aligned error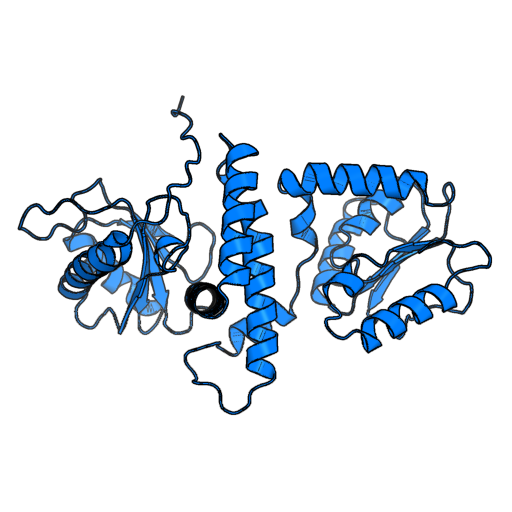: 14.28 Å

Sequence (335 aa):
MSAKRRIVIADPDPAWAHQFEELAGALKSALGPLALAIEHVGSTSVPGLPAKPVLDIDVVSDSPDQLPAVAEALGTVGYRHIGDLGIAGREAFTGDGVKVPTDGKGTLWPAHNLYVCAQDSVELAKHLAFRNALRARPDVAQAYAHVKRDLADQFVDDVYAYAEAKGYFVEGVLRSAAEDAGSDRDADPGQMGPEIQAYYCRGREAARCQGGSGQLEFARIQELTRRFLPEPPAVVLDVGGGPATHAKWLAADGHEVHLIDPVEDLLEVAREISAAQPASPITSITLGEARALPHADGSADAVLLFGPLYHLTQRAARVEALREACRVLRSGGVV